Protein 9HCZ (pdb70)

Solvent-accessible surface area: 11461 Å² total; per-residue (Å²): 125,89,78,57,63,34,119,86,62,113,60,118,56,81,38,10,10,103,72,1,30,60,23,0,1,29,2,0,67,1,12,86,68,51,96,87,94,49,17,107,120,21,78,83,51,3,77,66,43,36,158,68,22,108,104,74,82,91,71,37,77,50,0,12,55,0,6,64,0,0,8,25,1,59,14,0,124,72,38,148,27,108,42,46,154,50,121,150,24,5,1,1,8,0,0,29,97,13,2,59,64,6,156,46,74,130,78,147,50,8,89,55,0,45,46,14,0,42,9,2,0,0,0,2,0,0,78,88,39,51,50,93,47,0,47,86,0,10,102,88,28,25,74,153,114,61,68,59,60,0,83,112,0,10,84,100,138,39,70,85,54,89,31,10,101,119,78,19,34,113,93,0,38,103,79,0,44,60,19,0,74,58,3,8,92,81,4,42,74,32,105,62,53,128,41,44,42,160,88,104,70,89,127,250

B-factor: mean 36.62, std 10.76, range [22.44, 75.57]

InterPro domains:
  IPR001005 SANT/Myb domain [PF00249] (380-427)
  IPR001005 SANT/Myb domain [PS50090] (375-428)
  IPR001005 SANT/Myb domain [SM00717] (379-430)
  IPR009057 Homedomain-like superfamily [SSF46689] (382-435)
  IPR013867 Telomere repeat-binding factor, dimerisation domain [PF08558] (77-269)
  IPR017357 Telomeric repeat-binding factor 1/2 [PIRSF038016] (1-439)
  IPR017930 Myb domain [PS51294] (375-432)
  IPR036507 Telomere repeat-binding factor, dimerisation domain superfamily [G3DSA:1.25.40.210] (58-268)
  IPR036507 Telomere repeat-binding factor, dimerisation domain superfamily [SSF63600] (63-265)
  IPR052450 Telomeric Repeat-Binding Domain-Containing Protein [PTHR46734] (14-439)

Structure (mmCIF, N/CA/C/O backbone):
data_9HCZ
#
_entry.id   9HCZ
#
_cell.length_a   51.876
_cell.length_b   51.876
_cell.length_c   147.220
_cell.angle_alpha   90.00
_cell.angle_beta   90.00
_cell.angle_gamma   90.00
#
_symmetry.space_group_name_H-M   'P 41 21 2'
#
loop_
_entity.id
_entity.type
_entity.pdbx_description
1 polymer 'Telomeric repeat-binding factor 1'
2 non-polymer 2-(3-fluorophenoxy)-N,N-dimethylacetamide
3 non-polymer 1,2-ETHANEDIOL
4 non-polymer 'DIMETHYL SULFOXIDE'
5 non-polymer 'CALCIUM ION'
6 water water
#
loop_
_atom_site.group_PDB
_atom_site.id
_atom_site.type_symbol
_atom_site.label_atom_id
_atom_site.label_alt_id
_atom_site.label_comp_id
_atom_site.label_asym_id
_atom_site.label_entity_id
_atom_site.label_seq_id
_atom_site.pdbx_PDB_ins_code
_atom_site.Cartn_x
_atom_site.Cartn_y
_atom_site.Cartn_z
_atom_site.occupancy
_atom_site.B_iso_or_equiv
_atom_site.auth_seq_id
_atom_site.auth_comp_id
_atom_site.auth_asym_id
_atom_site.auth_atom_id
_atom_site.pdbx_PDB_model_num
ATOM 1 N N . GLU A 1 16 ? 41.720 4.708 -2.302 1.00 66.17 60 GLU A N 1
ATOM 2 C CA . GLU A 1 16 ? 40.326 4.423 -2.618 1.00 66.51 60 GLU A CA 1
ATOM 3 C C . GLU A 1 16 ? 39.446 4.473 -1.369 1.00 66.44 60 GLU A C 1
ATOM 4 O O . GLU A 1 16 ? 38.395 5.117 -1.396 1.00 66.74 60 GLU A O 1
ATOM 6 N N . GLU A 1 17 ? 39.864 3.794 -0.280 1.00 65.75 61 GLU A N 1
ATOM 7 C CA . GLU A 1 17 ? 39.107 3.768 0.976 1.00 65.42 61 GLU A CA 1
ATOM 8 C C . GLU A 1 17 ? 39.126 5.136 1.675 1.00 64.74 61 GLU A C 1
ATOM 9 O O . GLU A 1 17 ? 38.145 5.513 2.325 1.00 64.80 61 GLU A O 1
ATOM 11 N N . GLU A 1 18 ? 40.244 5.874 1.537 1.00 63.56 62 GLU A N 1
ATOM 12 C CA . GLU A 1 18 ? 40.398 7.211 2.100 1.00 62.71 62 GLU A CA 1
ATOM 13 C C . GLU A 1 18 ? 39.432 8.166 1.391 1.00 61.21 62 GLU A C 1
ATOM 14 O O . GLU A 1 18 ? 38.784 8.980 2.049 1.00 61.48 62 GLU A O 1
ATOM 16 N N . ASP A 1 19 ? 39.318 8.038 0.052 1.00 59.21 63 ASP A N 1
ATOM 17 C CA . ASP A 1 19 ? 38.416 8.835 -0.759 1.00 57.66 63 ASP A CA 1
ATOM 18 C C . ASP A 1 19 ? 36.976 8.503 -0.372 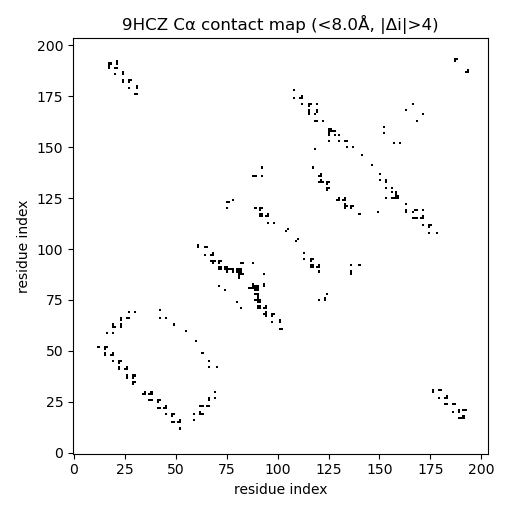1.00 55.69 63 ASP A C 1
ATOM 19 O O . ASP A 1 19 ? 36.220 9.417 -0.057 1.00 55.61 63 ASP A O 1
ATOM 21 N N . ALA A 1 20 ? 36.623 7.200 -0.300 1.00 53.44 64 ALA A N 1
ATOM 22 C CA . ALA A 1 20 ? 35.281 6.759 0.090 1.00 51.84 64 ALA A CA 1
ATOM 23 C C . ALA A 1 20 ? 34.826 7.336 1.432 1.00 49.41 64 ALA A C 1
ATOM 24 O O . ALA A 1 20 ? 33.664 7.720 1.577 1.00 48.39 64 ALA A O 1
ATOM 26 N N . GLY A 1 21 ? 35.746 7.381 2.399 1.00 47.67 65 GLY A N 1
ATOM 27 C CA . GLY A 1 21 ? 35.479 7.905 3.728 1.00 45.88 65 GLY A CA 1
ATOM 28 C C . GLY A 1 21 ? 35.209 9.392 3.712 1.00 43.66 65 GLY A C 1
ATOM 29 O O . GLY A 1 21 ? 34.269 9.857 4.358 1.00 43.36 65 GLY A O 1
ATOM 30 N N . LEU A 1 22 ? 36.021 10.140 2.966 1.00 42.43 66 LEU A N 1
ATOM 31 C CA . LEU A 1 22 ? 35.854 11.593 2.840 1.00 41.89 66 LEU A CA 1
ATOM 32 C C . LEU A 1 22 ? 34.538 11.908 2.128 1.00 39.46 66 LEU A C 1
ATOM 33 O O . LEU A 1 22 ? 33.825 12.830 2.525 1.00 38.15 66 LEU A O 1
ATOM 38 N N . VAL A 1 23 ? 34.192 11.122 1.101 1.00 38.59 67 VAL A N 1
ATOM 39 C CA . VAL A 1 23 ? 32.928 11.306 0.390 1.00 38.24 67 VAL A CA 1
ATOM 40 C C . VAL A 1 23 ? 31.747 11.074 1.330 1.00 36.03 67 VAL A C 1
ATOM 41 O O . VAL A 1 23 ? 30.836 11.896 1.364 1.00 34.45 67 VAL A O 1
ATOM 45 N N . ALA A 1 24 ? 31.788 10.003 2.147 1.00 34.57 68 ALA A N 1
ATOM 46 C CA . ALA A 1 24 ? 30.700 9.736 3.078 1.00 34.40 68 ALA A CA 1
ATOM 47 C C . ALA A 1 24 ? 30.543 10.852 4.121 1.00 34.00 68 ALA A C 1
ATOM 48 O O . ALA A 1 24 ? 29.418 11.248 4.447 1.00 33.87 68 ALA A O 1
ATOM 50 N N . GLU A 1 25 ? 31.681 11.426 4.591 1.00 33.07 69 GLU A N 1
ATOM 51 C CA . GLU A 1 25 ? 31.602 12.545 5.531 1.00 32.05 69 GLU A CA 1
ATOM 52 C C . GLU A 1 25 ? 30.988 13.771 4.845 1.00 29.37 69 GLU A C 1
ATOM 53 O O . GLU A 1 25 ? 30.184 14.462 5.457 1.00 28.54 69 GLU A O 1
ATOM 59 N N . ALA A 1 26 ? 31.347 14.031 3.576 1.00 29.21 70 ALA A N 1
ATOM 60 C CA . ALA A 1 26 ? 30.761 15.173 2.857 1.00 29.41 70 ALA A CA 1
ATOM 61 C C . ALA A 1 26 ? 29.249 14.959 2.667 1.00 28.33 70 ALA A C 1
ATOM 62 O O . ALA A 1 26 ? 28.466 15.884 2.863 1.00 26.99 70 ALA A O 1
ATOM 64 N N . GLU A 1 27 ? 28.830 13.703 2.348 1.00 28.59 71 GLU A N 1
ATOM 65 C CA . GLU A 1 27 ? 27.389 13.435 2.214 1.00 28.54 71 GLU A CA 1
ATOM 66 C C . GLU A 1 27 ? 26.645 13.711 3.528 1.00 28.82 71 GLU A C 1
ATOM 67 O O . GLU A 1 27 ? 25.531 14.230 3.496 1.00 29.59 71 GLU A O 1
ATOM 73 N N . ALA A 1 28 ? 27.278 13.419 4.692 1.00 27.15 72 ALA A N 1
ATOM 74 C CA . ALA A 1 28 ? 26.674 13.656 6.000 1.00 27.23 72 ALA A CA 1
ATOM 75 C C . ALA A 1 28 ? 26.539 15.163 6.266 1.00 26.76 72 ALA A C 1
ATOM 76 O O . ALA A 1 28 ? 25.510 15.620 6.767 1.00 27.30 72 ALA A O 1
ATOM 78 N N . VAL A 1 29 ? 27.554 15.947 5.866 1.00 25.60 73 VAL A N 1
ATOM 79 C CA . VAL A 1 29 ? 27.485 17.417 6.021 1.00 26.48 73 VAL A CA 1
ATOM 80 C C . VAL A 1 29 ? 26.325 17.961 5.184 1.00 26.50 73 VAL A C 1
ATOM 81 O O . VAL A 1 29 ? 25.496 18.715 5.682 1.00 27.05 73 VAL A O 1
ATOM 85 N N . ALA A 1 30 ? 26.253 17.527 3.928 1.00 26.26 74 ALA A N 1
ATOM 86 C CA . ALA A 1 30 ? 25.201 17.999 3.025 1.00 26.26 74 ALA A CA 1
ATOM 87 C C . ALA A 1 30 ? 23.819 17.576 3.532 1.00 26.18 74 ALA A C 1
ATOM 88 O O . ALA A 1 30 ? 22.879 18.377 3.472 1.00 26.74 74 ALA A O 1
ATOM 90 N N . ALA A 1 31 ? 23.695 16.357 4.085 1.00 26.57 75 ALA A N 1
ATOM 91 C CA . ALA A 1 31 ? 22.397 15.909 4.618 1.00 27.63 75 ALA A CA 1
ATOM 92 C C . ALA A 1 31 ? 21.950 16.803 5.772 1.00 27.72 75 ALA A C 1
ATOM 93 O O . ALA A 1 31 ? 20.772 17.160 5.882 1.00 28.58 75 ALA A O 1
ATOM 95 N N . GLY A 1 32 ? 22.901 17.196 6.627 1.00 25.69 76 GLY A N 1
ATOM 96 C CA . GLY A 1 32 ? 22.595 18.097 7.731 1.00 25.81 76 GLY A CA 1
ATOM 97 C C . GLY A 1 32 ? 22.079 19.445 7.214 1.00 25.83 76 GLY A C 1
ATOM 98 O O . GLY A 1 32 ? 21.111 19.997 7.749 1.00 26.81 76 GLY A O 1
ATOM 99 N N . TRP A 1 33 ? 22.719 19.983 6.148 1.00 24.98 77 TRP A N 1
ATOM 100 C CA . TRP A 1 33 ? 22.261 21.264 5.589 1.00 25.09 77 TRP A CA 1
ATOM 101 C C . TRP A 1 33 ? 20.858 21.104 4.985 1.00 24.66 77 TRP A C 1
ATOM 102 O O . TRP A 1 33 ? 20.014 22.004 5.114 1.00 25.02 77 TRP A O 1
ATOM 113 N N . MET A 1 34 ? 20.606 19.965 4.306 1.00 24.71 78 MET A N 1
ATOM 114 C CA . MET A 1 34 ? 19.279 19.736 3.700 1.00 24.81 78 MET A CA 1
ATOM 115 C C . MET A 1 34 ? 18.211 19.619 4.801 1.00 25.25 78 MET A C 1
ATOM 116 O O . MET A 1 34 ? 17.101 20.118 4.628 1.00 24.55 78 MET A O 1
ATOM 121 N N . LEU A 1 35 ? 18.536 18.959 5.929 1.00 25.24 79 LEU A N 1
ATOM 122 C CA . LEU A 1 35 ? 17.556 18.796 7.025 1.00 25.02 79 LEU A CA 1
ATOM 123 C C . LEU A 1 35 ? 17.121 20.199 7.552 1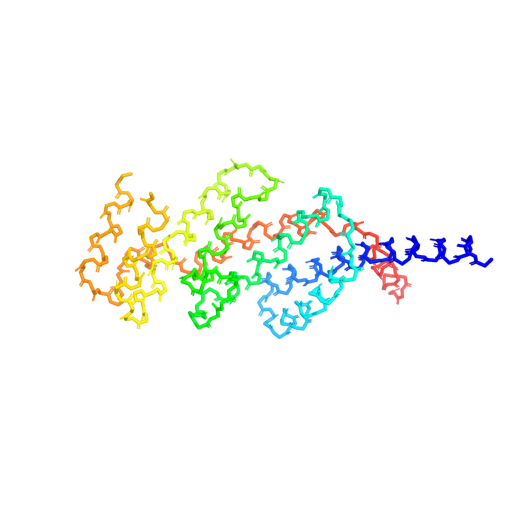.00 24.47 79 LEU A C 1
ATOM 124 O O . LEU A 1 35 ? 15.924 20.457 7.704 1.00 24.85 79 LEU A O 1
ATOM 129 N N . ASP A 1 36 ? 18.089 21.097 7.814 1.00 23.78 80 ASP A N 1
ATOM 130 C CA . ASP A 1 36 ? 17.738 22.442 8.325 1.00 24.04 80 ASP A CA 1
ATOM 131 C C . ASP A 1 36 ? 16.897 23.207 7.302 1.00 24.60 80 ASP A C 1
ATOM 132 O O . ASP A 1 36 ? 15.890 23.847 7.660 1.00 24.92 80 ASP A O 1
ATOM 137 N N . PHE A 1 37 ? 17.287 23.127 5.997 1.00 23.65 81 PHE A N 1
ATOM 138 C CA . PHE A 1 37 ? 16.530 23.830 4.968 1.00 24.67 81 PHE A CA 1
ATOM 1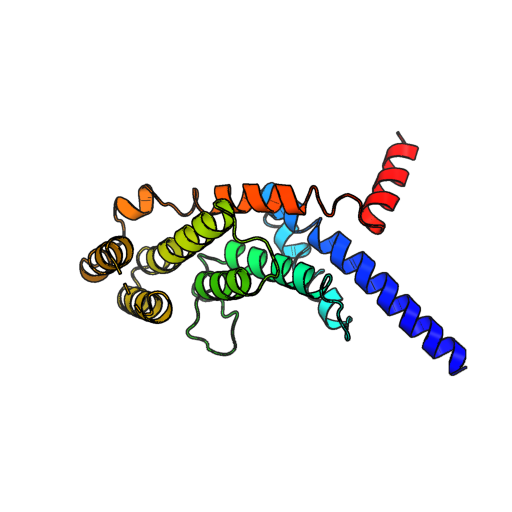39 C C . PHE A 1 37 ? 15.064 23.291 4.901 1.00 24.76 81 PHE A C 1
ATOM 140 O O . PHE A 1 37 ? 14.093 24.075 4.819 1.00 25.26 81 PHE A O 1
ATOM 148 N N . LEU A 1 38 ? 14.932 21.967 4.923 1.00 23.99 82 LEU A N 1
ATOM 149 C CA . LEU A 1 38 ? 13.592 21.358 4.842 1.00 24.38 82 LEU A CA 1
ATOM 150 C C . LEU A 1 38 ? 12.758 21.666 6.099 1.00 23.91 82 LEU A C 1
ATOM 151 O O . LEU A 1 38 ? 11.562 21.895 5.971 1.00 25.05 82 LEU A O 1
ATOM 156 N N . CYS A 1 39 ? 13.382 21.744 7.274 1.00 24.10 83 CYS A N 1
ATOM 157 C CA . CYS A 1 39 ? 12.660 22.154 8.494 1.00 24.54 83 CYS A CA 1
ATOM 158 C C . CYS A 1 39 ? 12.143 23.590 8.322 1.00 24.60 83 CYS A C 1
ATOM 159 O O . CYS A 1 39 ? 10.973 23.856 8.549 1.00 25.38 83 CYS A O 1
ATOM 162 N N . LEU A 1 40 ? 13.001 24.520 7.843 1.00 24.27 84 LEU A N 1
ATOM 163 C CA . LEU A 1 40 ? 12.571 25.892 7.597 1.00 25.59 84 LEU A CA 1
ATOM 164 C C . LEU A 1 40 ? 11.377 25.942 6.620 1.00 25.57 84 LEU A C 1
ATOM 165 O O . LEU A 1 40 ? 10.400 26.650 6.847 1.00 26.18 84 LEU A O 1
ATOM 170 N N . SER A 1 41 ? 11.463 25.167 5.533 1.00 24.17 85 SER A N 1
ATOM 171 C CA A SER A 1 41 ? 10.398 25.158 4.537 0.52 24.70 85 SER A CA 1
ATOM 172 C CA B SER A 1 41 ? 10.424 25.139 4.528 0.48 24.68 85 SER A CA 1
ATOM 173 C C . SER A 1 41 ? 9.113 24.583 5.087 1.00 24.79 85 SER A C 1
ATOM 174 O O . SER A 1 41 ? 8.035 25.099 4.745 1.00 25.74 85 SER A O 1
ATOM 179 N N . LEU A 1 42 ? 9.224 23.536 5.925 1.00 24.22 86 LEU A N 1
ATOM 180 C CA . LEU A 1 42 ? 8.056 22.870 6.540 1.00 24.71 86 LEU A CA 1
ATOM 181 C C . LEU A 1 42 ? 7.382 23.876 7.522 1.00 25.76 86 LEU A C 1
ATOM 182 O O . LEU A 1 42 ? 6.163 24.037 7.513 1.00 25.26 86 LEU A O 1
ATOM 187 N N . CYS A 1 43 ? 8.199 24.589 8.332 1.00 25.94 87 CYS A N 1
ATOM 188 C CA . CYS A 1 43 ? 7.708 25.606 9.260 1.00 26.15 87 CYS A CA 1
ATOM 189 C C . CYS A 1 43 ? 6.940 26.701 8.490 1.00 26.59 87 CYS A C 1
ATOM 190 O O . CYS A 1 43 ? 5.848 27.120 8.908 1.00 26.61 87 CYS A O 1
ATOM 193 N N . ARG A 1 44 ? 7.519 27.189 7.379 1.00 26.31 88 ARG A N 1
ATOM 194 C CA . ARG A 1 44 ? 6.878 28.260 6.611 1.00 27.10 88 ARG A CA 1
ATOM 195 C C . ARG A 1 44 ? 5.561 27.783 6.023 1.00 26.56 88 ARG A C 1
ATOM 196 O O . ARG A 1 44 ? 4.571 28.526 6.051 1.00 27.85 88 ARG A O 1
ATOM 204 N N . ALA A 1 45 ? 5.529 26.547 5.468 1.00 25.64 89 ALA A N 1
ATOM 205 C CA . ALA A 1 45 ? 4.288 26.032 4.873 1.00 26.02 89 ALA A CA 1
ATOM 206 C C . ALA A 1 45 ? 3.221 25.889 5.983 1.00 26.37 89 ALA A C 1
ATOM 207 O O . ALA A 1 45 ? 2.067 26.215 5.760 1.00 27.14 89 ALA A O 1
ATOM 209 N N . PHE A 1 46 ? 3.630 25.458 7.185 1.00 26.07 90 PHE A N 1
ATOM 210 C CA . PHE A 1 46 ? 2.677 25.318 8.300 1.00 25.52 90 PHE A CA 1
ATOM 211 C C . PHE A 1 46 ? 2.117 26.685 8.691 1.00 25.75 90 PHE A C 1
ATOM 212 O O . PHE A 1 46 ? 0.895 26.836 8.843 1.00 26.81 90 PHE A O 1
ATOM 220 N N . ARG A 1 47 ? 3.009 27.676 8.847 1.00 25.91 91 ARG A N 1
ATOM 221 C CA . ARG A 1 47 ? 2.632 29.045 9.232 1.00 28.07 91 ARG A CA 1
ATOM 222 C C . ARG A 1 47 ? 1.660 29.635 8.211 1.00 28.98 91 ARG A C 1
ATOM 223 O O . ARG A 1 47 ? 0.626 30.233 8.576 1.00 30.31 91 ARG A O 1
ATOM 231 N N . ASP A 1 48 ? 1.975 29.430 6.929 1.00 28.35 92 ASP A N 1
ATOM 232 C CA . ASP A 1 48 ? 1.183 29.981 5.818 1.00 30.00 92 ASP A CA 1
ATOM 233 C C . ASP A 1 48 ? -0.102 29.227 5.495 1.00 31.22 92 ASP A C 1
ATOM 234 O O . ASP A 1 48 ? -0.917 29.749 4.712 1.00 33.85 92 ASP A O 1
ATOM 239 N N . GLY A 1 49 ? -0.256 28.025 6.028 1.00 30.08 93 GLY A N 1
ATOM 240 C CA . GLY A 1 49 ? -1.408 27.179 5.739 1.00 30.52 93 GLY A CA 1
ATOM 241 C C . GLY A 1 49 ? -1.342 26.595 4.330 1.00 30.84 93 GLY A C 1
ATOM 242 O O . GLY A 1 49 ? -2.384 26.341 3.710 1.00 33.27 93 GLY A O 1
ATOM 243 N N . ARG A 1 50 ? -0.117 26.411 3.794 1.00 28.94 94 ARG A N 1
ATOM 244 C CA . ARG A 1 50 ? 0.078 25.841 2.428 1.00 27.44 94 ARG A CA 1
ATOM 245 C C . ARG A 1 50 ? 0.133 24.339 2.589 1.00 27.94 94 ARG A C 1
ATOM 246 O O . ARG A 1 50 ? 1.207 23.740 2.741 1.00 27.11 94 ARG A O 1
ATOM 254 N N . SER A 1 51 ? -1.074 23.723 2.622 1.00 28.58 95 SER A N 1
ATOM 255 C CA A SER A 1 51 ? -1.248 22.298 2.893 0.50 29.44 95 SER A CA 1
ATOM 256 C CA B SER A 1 51 ? -1.259 22.298 2.885 0.50 29.58 95 SER A CA 1
ATOM 257 C C . SER A 1 51 ? -0.488 21.360 1.960 1.00 28.82 95 SER A C 1
ATOM 258 O O . SER A 1 51 ? 0.134 20.395 2.439 1.00 28.35 95 SER A O 1
ATOM 263 N N . GLU A 1 52 ? -0.552 21.614 0.651 1.00 28.77 96 GLU A N 1
ATOM 264 C CA . GLU A 1 52 ? 0.119 20.733 -0.307 1.00 28.32 96 GLU A CA 1
ATOM 265 C C . GLU A 1 52 ? 1.629 20.892 -0.261 1.00 26.63 96 GLU A C 1
ATOM 266 O O . GLU A 1 52 ? 2.344 19.886 -0.300 1.00 26.55 96 GLU A O 1
ATOM 272 N N . ASP A 1 53 ? 2.108 22.128 -0.097 1.00 25.96 97 ASP A N 1
ATOM 273 C CA . ASP A 1 53 ? 3.557 22.339 0.079 1.00 25.11 97 ASP A CA 1
ATOM 274 C C . ASP A 1 53 ? 4.035 21.644 1.351 1.00 25.38 97 ASP A C 1
ATOM 275 O O . ASP A 1 53 ? 5.086 21.009 1.361 1.00 25.84 97 ASP A O 1
ATOM 280 N N . PHE A 1 54 ? 3.215 21.689 2.427 1.00 24.66 98 PHE A N 1
ATOM 281 C CA . PHE A 1 54 ? 3.576 21.015 3.673 1.00 24.68 98 PHE A CA 1
ATOM 282 C C . PHE A 1 54 ? 3.706 19.497 3.441 1.00 24.21 98 PHE A C 1
ATOM 283 O O . PHE A 1 54 ? 4.702 18.876 3.841 1.00 25.60 98 PHE A O 1
ATOM 291 N N . ARG A 1 55 ? 2.726 18.905 2.727 1.00 24.31 99 ARG A N 1
ATOM 292 C CA . ARG A 1 55 ? 2.764 17.481 2.433 1.00 25.11 99 ARG A CA 1
ATOM 293 C C . ARG A 1 55 ? 4.030 17.107 1.655 1.00 26.14 99 ARG A C 1
ATOM 294 O O . ARG A 1 55 ? 4.725 16.167 2.048 1.00 26.69 99 ARG A O 1
ATOM 302 N N . ARG A 1 56 ? 4.312 17.839 0.565 1.00 25.82 100 ARG A N 1
ATOM 303 C CA . ARG A 1 56 ? 5.483 17.513 -0.260 1.00 25.41 100 ARG A CA 1
ATOM 304 C C . ARG A 1 56 ? 6.792 17.733 0.515 1.00 25.06 100 ARG A C 1
ATOM 305 O O . ARG A 1 56 ? 7.704 16.897 0.446 1.00 25.31 100 ARG A O 1
ATOM 313 N N . THR A 1 57 ? 6.880 18.811 1.306 1.00 24.30 101 THR A N 1
ATOM 314 C CA . THR A 1 57 ? 8.109 19.083 2.087 1.00 23.76 101 THR A CA 1
ATOM 315 C C . THR A 1 57 ? 8.312 18.017 3.173 1.00 24.77 101 THR A C 1
ATOM 316 O O . THR A 1 57 ? 9.431 17.583 3.413 1.00 24.48 101 THR A O 1
ATOM 320 N N . ARG A 1 58 ? 7.207 17.565 3.801 1.00 24.34 102 ARG A N 1
ATOM 321 C CA A ARG A 1 58 ? 7.263 16.495 4.806 0.42 24.91 102 ARG A CA 1
ATOM 322 C CA B ARG A 1 58 ? 7.295 16.515 4.806 0.58 25.07 102 ARG A CA 1
ATOM 323 C C . ARG A 1 58 ? 7.848 15.222 4.183 1.00 25.11 102 ARG A C 1
ATOM 324 O O . ARG A 1 58 ? 8.697 14.557 4.803 1.00 25.41 102 ARG A O 1
ATOM 339 N N . ASN A 1 59 ? 7.420 14.881 2.956 1.00 24.71 103 ASN A N 1
ATOM 340 C CA . ASN A 1 59 ? 7.910 13.671 2.264 1.00 25.24 103 ASN A CA 1
ATOM 341 C C . ASN A 1 59 ? 9.431 13.771 2.070 1.00 25.47 103 ASN A C 1
ATOM 342 O O . ASN A 1 59 ? 10.172 12.805 2.337 1.00 25.68 103 ASN A O 1
ATOM 347 N N . SER A 1 60 ? 9.896 14.966 1.645 1.00 24.68 104 SER A N 1
ATOM 348 C CA . SER A 1 60 ? 11.332 15.179 1.444 1.00 24.51 104 SER A CA 1
ATOM 349 C C . SER A 1 60 ? 12.116 15.125 2.749 1.00 24.87 104 SER A C 1
ATOM 350 O O . SER A 1 60 ? 13.161 14.468 2.795 1.00 24.50 104 SER A O 1
ATOM 353 N N . ALA A 1 61 ? 11.573 15.734 3.821 1.00 23.39 105 ALA A N 1
ATOM 354 C CA . ALA A 1 61 ? 12.233 15.706 5.126 1.00 24.00 105 ALA A CA 1
ATOM 355 C C . ALA A 1 61 ? 12.363 14.260 5.625 1.00 24.80 105 ALA A C 1
ATOM 356 O O . ALA A 1 61 ? 13.452 13.851 6.060 1.00 25.19 105 ALA A O 1
ATOM 358 N N . GLU A 1 62 ? 11.281 13.459 5.520 1.00 24.68 106 GLU A N 1
ATOM 359 C CA A GLU A 1 62 ? 11.332 12.074 5.971 0.42 26.30 106 GLU A CA 1
ATOM 360 C CA B GLU A 1 62 ? 11.340 12.080 5.992 0.58 26.64 106 GLU A CA 1
ATOM 361 C C . GLU A 1 62 ? 12.427 11.289 5.252 1.00 26.57 106 GLU A C 1
ATOM 362 O O . GLU A 1 62 ? 13.218 10.578 5.884 1.00 26.99 106 GLU A O 1
ATOM 373 N N . ALA A 1 63 ? 12.496 11.448 3.924 1.00 25.10 107 ALA A N 1
ATOM 374 C CA . ALA A 1 63 ? 13.500 10.716 3.158 1.00 25.28 107 ALA A CA 1
ATOM 375 C C . ALA A 1 63 ? 14.922 11.142 3.543 1.00 24.84 107 ALA A C 1
ATOM 376 O O . ALA A 1 63 ? 15.780 10.292 3.704 1.00 25.78 107 ALA A O 1
ATOM 378 N N . ILE A 1 64 ? 15.175 12.431 3.658 1.00 24.73 108 ILE A N 1
ATOM 379 C CA . ILE A 1 64 ? 16.517 12.922 4.016 1.00 25.91 108 ILE A CA 1
ATOM 380 C C . ILE A 1 64 ? 16.920 12.410 5.414 1.00 26.06 108 ILE A C 1
ATOM 381 O O . ILE A 1 64 ? 18.044 11.962 5.585 1.00 26.25 108 ILE A O 1
ATOM 386 N N . ILE A 1 65 ? 15.957 12.348 6.353 1.00 25.62 109 ILE A N 1
ATOM 387 C CA . ILE A 1 65 ? 16.245 11.859 7.707 1.00 26.08 109 ILE A CA 1
ATOM 388 C C . ILE A 1 65 ? 16.705 10.404 7.711 1.00 28.32 109 ILE A C 1
ATOM 389 O O . ILE A 1 65 ? 17.630 10.065 8.466 1.00 29.00 109 ILE A O 1
ATOM 394 N N . HIS A 1 66 ? 16.121 9.554 6.839 1.00 27.89 110 HIS A N 1
ATOM 395 C CA . HIS A 1 66 ? 16.522 8.130 6.778 1.00 29.69 110 HIS A CA 1
ATOM 396 C C . HIS A 1 66 ? 17.947 7.918 6.249 1.00 30.56 110 HIS A C 1
ATOM 397 O O . HIS A 1 66 ? 18.516 6.842 6.428 1.00 31.27 110 HIS A O 1
ATOM 404 N N . GLY A 1 67 ? 18.521 8.937 5.608 1.00 30.86 111 GLY A N 1
ATOM 405 C CA . GLY A 1 67 ? 19.899 8.873 5.125 1.00 33.25 111 GLY A CA 1
ATOM 406 C C . GLY A 1 67 ? 20.912 9.467 6.098 1.00 35.71 111 GLY A C 1
ATOM 407 O O . GLY A 1 67 ? 22.115 9.469 5.817 1.00 37.27 111 GLY A O 1
ATOM 408 N N . LEU A 1 68 ? 20.450 9.927 7.281 1.00 35.39 112 LEU A N 1
ATOM 409 C CA . LEU A 1 68 ? 21.312 10.493 8.329 1.00 37.13 112 LEU A CA 1
ATOM 410 C C . LEU A 1 68 ? 21.447 9.409 9.366 1.00 39.44 112 LEU A C 1
ATOM 411 O O . LEU A 1 68 ? 20.414 8.898 9.792 1.00 40.52 112 LEU A O 1
ATOM 416 N N . SER A 1 69 ? 22.666 9.121 9.845 1.00 40.06 113 SER A N 1
ATOM 417 C CA . SER A 1 69 ? 22.778 8.115 10.911 1.00 42.40 113 SER A CA 1
ATOM 418 C C . SER A 1 69 ? 22.970 8.795 12.279 1.00 44.85 113 SER A C 1
ATOM 419 O O . SER A 1 69 ? 21.970 9.025 12.976 1.00 46.35 113 SER A O 1
ATOM 422 N N . SER A 1 70 ? 24.211 9.190 12.622 1.00 44.49 114 SER A N 1
ATOM 423 C CA . SER A 1 70 ? 24.518 9.866 13.873 1.00 44.75 114 SER A CA 1
ATOM 424 C C . SER A 1 70 ? 23.973 11.281 13.850 1.00 43.22 114 SER A C 1
ATOM 425 O O . SER A 1 70 ? 24.029 11.971 12.822 1.00 45.56 114 SER A O 1
ATOM 428 N N . LEU A 1 71 ? 23.352 11.679 14.951 1.00 40.18 115 LEU A N 1
ATOM 429 C CA . LEU A 1 71 ? 22.730 13.000 15.023 1.00 38.17 115 LEU A CA 1
ATOM 430 C C . LEU A 1 71 ? 23.294 13.791 16.166 1.00 36.99 115 LEU A C 1
ATOM 431 O O . LEU A 1 71 ? 23.501 13.235 17.254 1.00 37.85 115 LEU A O 1
ATOM 436 N N . THR A 1 72 ? 23.529 15.084 15.947 1.00 35.50 116 THR A N 1
ATOM 437 C CA . THR A 1 72 ? 23.901 15.972 17.046 1.00 35.36 116 THR A CA 1
ATOM 438 C C . THR A 1 72 ? 22.605 16.296 17.844 1.00 34.25 116 THR A C 1
ATOM 439 O O . THR A 1 72 ? 21.486 16.067 17.352 1.00 33.36 116 THR A O 1
ATOM 443 N N . ALA A 1 73 ? 22.738 16.897 19.050 1.00 34.48 117 ALA A N 1
ATOM 444 C CA . ALA A 1 73 ? 21.561 17.335 19.828 1.00 34.13 117 ALA A CA 1
ATOM 445 C C . ALA A 1 73 ? 20.729 18.337 18.998 1.00 33.02 117 ALA A C 1
ATOM 446 O O . ALA A 1 73 ? 19.499 18.272 19.005 1.00 31.98 117 ALA A O 1
ATOM 448 N N . CYS A 1 74 ? 21.404 19.239 18.257 1.00 32.69 118 CYS A N 1
ATOM 449 C CA A CYS A 1 74 ? 20.704 20.208 17.420 0.36 32.89 118 CYS A CA 1
ATOM 450 C CA B CYS A 1 74 ? 20.693 20.227 17.428 0.64 33.18 118 CYS A CA 1
ATOM 451 C C . CYS A 1 74 ? 19.881 19.511 16.333 1.00 31.57 118 CYS A C 1
ATOM 452 O O . CYS A 1 74 ? 18.756 19.909 16.055 1.00 30.80 118 CYS A O 1
ATOM 457 N N . GLN A 1 75 ? 20.456 18.482 15.694 1.00 30.06 119 GLN A N 1
ATOM 458 C CA . GLN A 1 75 ? 19.736 17.752 14.634 1.00 28.34 119 GLN A CA 1
ATOM 459 C C . GLN A 1 75 ? 18.534 16.983 15.189 1.00 27.58 119 GLN A C 1
ATOM 460 O O . GLN A 1 75 ? 17.455 16.988 14.571 1.00 27.04 119 GLN A O 1
ATOM 466 N N . LEU A 1 76 ? 18.677 16.397 16.390 1.00 27.28 120 LEU A N 1
ATOM 467 C CA . LEU A 1 76 ? 17.548 15.686 17.012 1.00 27.11 120 LEU A CA 1
ATOM 468 C C . LEU A 1 76 ? 16.400 16.678 17.282 1.00 25.75 120 LEU A C 1
ATOM 469 O O . LEU A 1 76 ? 15.236 16.377 16.985 1.00 25.87 120 LEU A O 1
ATOM 474 N N . ARG A 1 77 ? 16.738 17.875 17.797 1.00 25.13 121 ARG A N 1
ATOM 475 C CA . ARG A 1 77 ? 15.721 18.916 18.045 1.00 25.51 121 ARG A CA 1
ATOM 476 C C . ARG A 1 77 ? 15.016 19.294 16.723 1.00 25.17 121 ARG A C 1
ATOM 477 O O . ARG A 1 77 ? 13.781 19.344 16.679 1.00 24.73 121 ARG A O 1
ATOM 485 N N . THR A 1 78 ? 15.786 19.460 15.629 1.00 24.59 122 THR A N 1
ATOM 486 C CA . THR A 1 78 ? 15.180 19.799 14.338 1.00 24.12 122 THR A CA 1
ATOM 487 C C . THR A 1 78 ? 14.217 18.703 13.847 1.00 23.81 122 THR A C 1
ATOM 488 O O . THR A 1 78 ? 13.127 18.996 13.353 1.00 24.30 122 THR A O 1
ATOM 492 N N . ILE A 1 79 ? 14.615 17.424 14.004 1.00 23.54 123 ILE A N 1
ATOM 493 C CA . ILE A 1 79 ? 13.760 16.316 13.599 1.00 24.29 123 ILE A CA 1
ATOM 494 C C . ILE A 1 79 ? 12.496 16.304 14.453 1.00 24.38 123 ILE A C 1
ATOM 495 O O . ILE A 1 79 ? 11.401 16.143 13.910 1.00 24.15 123 ILE A O 1
ATOM 500 N N . TYR A 1 80 ? 12.644 16.545 15.772 1.00 23.41 124 TYR A N 1
ATOM 501 C CA . TYR A 1 80 ? 11.444 16.593 16.634 1.00 24.26 124 TYR A CA 1
ATOM 502 C C . TYR A 1 80 ? 10.484 17.730 16.213 1.00 24.05 124 TYR A C 1
ATOM 503 O O . TYR A 1 80 ? 9.277 17.519 16.225 1.00 24.09 124 TYR A O 1
ATOM 512 N N . ILE A 1 81 ? 10.999 18.912 15.831 1.00 23.52 125 ILE A N 1
ATOM 513 C CA . ILE A 1 81 ? 10.112 20.001 15.375 1.00 24.07 125 ILE A CA 1
ATOM 514 C C . ILE A 1 81 ? 9.330 19.548 14.126 1.00 23.72 125 ILE A C 1
ATOM 515 O O . ILE A 1 81 ? 8.100 19.705 14.058 1.00 24.34 125 ILE A O 1
ATOM 520 N N . CYS A 1 82 ? 10.018 18.885 13.174 1.00 23.30 126 CYS A N 1
ATOM 521 C CA . CYS A 1 82 ? 9.345 18.388 11.948 1.00 24.20 126 CYS A CA 1
ATOM 522 C C . CYS A 1 82 ? 8.259 17.365 12.322 1.00 24.35 126 CYS A C 1
ATOM 523 O O . CYS A 1 82 ? 7.142 17.416 11.799 1.00 24.45 126 CYS A O 1
ATOM 526 N N . GLN A 1 83 ? 8.603 16.421 13.219 1.00 24.12 127 GLN A N 1
ATOM 527 C CA . GLN A 1 83 ? 7.660 15.376 13.613 1.00 24.09 127 GLN A CA 1
ATOM 528 C C . GLN A 1 83 ? 6.464 15.992 14.370 1.00 24.14 127 GLN A C 1
ATOM 529 O O . GLN A 1 83 ? 5.326 15.594 14.148 1.00 25.13 127 GLN A O 1
ATOM 535 N N . PHE A 1 84 ? 6.730 16.972 15.227 1.00 22.74 128 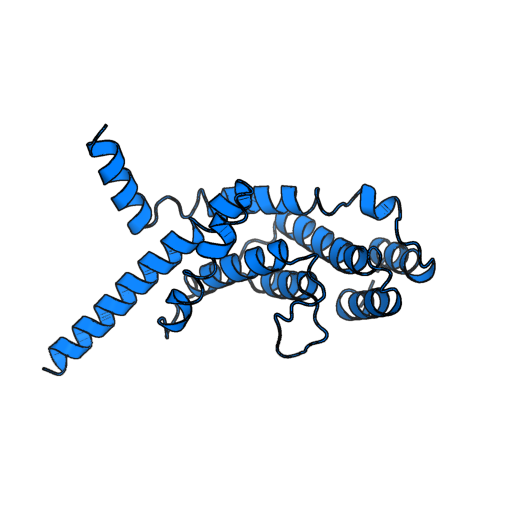PHE A N 1
ATOM 536 C CA . PHE A 1 84 ? 5.664 17.631 16.012 1.00 23.01 128 PHE A CA 1
ATOM 537 C C . PHE A 1 84 ? 4.667 18.323 15.062 1.00 22.77 128 PHE A C 1
ATOM 538 O O . PHE A 1 84 ? 3.446 18.086 15.151 1.00 23.02 128 PHE A O 1
ATOM 546 N N . LEU A 1 85 ? 5.189 19.092 14.084 1.00 22.44 129 LEU A N 1
ATOM 547 C CA . LEU A 1 85 ? 4.246 19.798 13.187 1.00 22.63 129 LEU A CA 1
ATOM 548 C C . LEU A 1 85 ? 3.460 18.796 12.325 1.00 23.53 129 LEU A C 1
ATOM 549 O O . LEU A 1 85 ? 2.305 19.034 12.023 1.00 24.65 129 LEU A O 1
ATOM 554 N N . THR A 1 86 ? 4.094 17.680 11.929 1.00 23.61 130 THR A N 1
ATOM 555 C CA . THR A 1 86 ? 3.394 16.657 11.134 1.00 24.77 130 THR A CA 1
ATOM 556 C C . THR A 1 86 ? 2.207 16.076 11.920 1.00 24.90 130 THR A C 1
ATOM 557 O O . THR A 1 86 ? 1.118 15.902 11.356 1.00 26.10 130 THR A O 1
ATOM 561 N N . ARG A 1 87 ? 2.416 15.808 13.230 1.00 24.37 131 ARG A N 1
ATOM 562 C CA . ARG A 1 87 ? 1.337 15.281 14.078 1.00 24.06 131 ARG A CA 1
ATOM 563 C C . ARG A 1 87 ? 0.235 16.304 14.297 1.00 24.69 131 ARG A C 1
ATOM 564 O O . ARG A 1 87 ? -0.940 15.963 14.278 1.00 26.61 131 ARG A O 1
ATOM 572 N N . ILE A 1 88 ? 0.615 17.573 14.501 1.00 24.38 132 ILE A N 1
ATOM 573 C CA . ILE A 1 88 ? -0.365 18.641 14.684 1.00 25.06 132 ILE A CA 1
ATOM 574 C C . ILE A 1 88 ? -1.183 18.797 13.397 1.00 25.48 132 ILE A C 1
ATOM 575 O O . ILE A 1 88 ? -2.411 18.904 13.454 1.00 26.74 132 ILE A O 1
ATOM 580 N N . ALA A 1 89 ? -0.517 18.740 12.230 1.00 24.36 133 ALA A N 1
ATOM 581 C CA . ALA A 1 89 ? -1.233 18.839 10.942 1.00 25.82 133 ALA A CA 1
ATOM 582 C C . ALA A 1 89 ? -2.236 17.678 10.779 1.00 26.57 133 ALA A C 1
ATOM 583 O O . ALA A 1 89 ? -3.306 17.844 10.166 1.00 28.89 133 ALA A O 1
ATOM 585 N N . ALA A 1 90 ? -1.906 16.509 11.328 1.00 25.99 134 ALA A N 1
ATOM 586 C CA . ALA A 1 90 ? -2.758 15.320 11.309 1.00 27.27 134 ALA A CA 1
ATOM 587 C C . ALA A 1 90 ? -3.639 15.178 12.563 1.00 27.90 134 ALA A C 1
ATOM 588 O O . ALA A 1 90 ? -4.169 14.093 12.811 1.00 28.67 134 ALA A O 1
ATOM 590 N N . GLY A 1 91 ? -3.797 16.244 13.350 1.00 27.91 135 GLY A N 1
ATOM 591 C CA . GLY A 1 91 ? -4.496 16.140 14.638 1.00 28.85 135 GLY A CA 1
ATOM 592 C C . GLY A 1 91 ? -5.922 15.622 14.582 1.00 30.54 135 GLY A C 1
ATOM 593 O O . GLY A 1 91 ? -6.402 15.000 15.532 1.00 30.98 135 GLY A O 1
ATOM 594 N N . LYS A 1 92 ? -6.636 15.928 13.485 1.00 31.47 136 LYS A N 1
ATOM 595 C CA . LYS A 1 92 ? -8.012 15.444 13.332 1.00 33.24 136 LYS A CA 1
ATOM 596 C C . LYS A 1 92 ? -8.082 14.109 12.555 1.00 35.01 136 LYS A C 1
ATOM 597 O O . LYS A 1 92 ? -9.176 13.568 12.388 1.00 37.03 136 LYS A O 1
ATOM 603 N N . THR A 1 93 ? -6.946 13.557 12.121 1.00 34.70 137 THR A N 1
ATOM 604 C CA . THR A 1 93 ? -6.906 12.308 11.350 1.00 35.63 137 THR A CA 1
ATOM 605 C C . THR A 1 93 ? -6.792 11.127 12.340 1.00 37.18 137 THR A C 1
ATOM 606 O O . THR A 1 93 ? -5.712 10.577 12.476 1.00 36.60 137 THR A O 1
ATOM 610 N N . LEU A 1 94 ? -7.902 10.742 13.021 1.00 38.40 138 LEU A N 1
ATOM 611 C CA . LEU A 1 94 ? -7.883 9.670 14.029 1.00 39.51 138 LEU A CA 1
ATOM 612 C C . LEU A 1 94 ? -7.528 8.280 13.483 1.00 40.27 138 LEU A C 1
ATOM 613 O O . LEU A 1 94 ? -7.254 7.373 14.280 1.00 40.67 138 LEU A O 1
ATOM 618 N N . ASP A 1 95 ? -7.515 8.106 12.159 1.00 40.62 139 ASP A N 1
ATOM 619 C CA . ASP A 1 95 ? -7.081 6.848 11.550 1.00 41.48 139 ASP A CA 1
ATOM 620 C C . ASP A 1 95 ? -5.535 6.804 11.361 1.00 41.56 139 ASP A C 1
ATOM 621 O O . ASP A 1 95 ? -5.011 5.759 10.976 1.00 43.49 139 ASP A O 1
ATOM 626 N N . ALA A 1 96 ? -4.803 7.924 11.599 1.00 39.13 140 ALA A N 1
ATOM 627 C CA . ALA A 1 96 ? -3.349 7.951 11.414 1.00 38.42 140 ALA A CA 1
ATOM 628 C C . ALA A 1 96 ? -2.655 7.384 12.638 1.00 37.45 140 ALA A C 1
ATOM 629 O O . ALA A 1 96 ? -2.938 7.821 13.757 1.00 37.61 140 ALA A O 1
ATOM 631 N N . GLN A 1 97 ? -1.708 6.467 12.423 1.00 36.30 141 GLN A N 1
ATOM 632 C CA . GLN A 1 97 ? -0.974 5.813 13.513 1.00 35.71 141 GLN A CA 1
ATOM 633 C C . GLN A 1 97 ? 0.493 6.265 13.495 1.00 34.78 141 GLN A C 1
ATOM 634 O O . GLN A 1 97 ? 1.275 5.825 12.637 1.00 35.76 141 GLN A O 1
ATOM 640 N N . PHE A 1 98 ? 0.877 7.137 14.445 1.00 32.32 142 PHE A N 1
ATOM 641 C CA . PHE A 1 98 ? 2.246 7.633 14.510 1.00 32.21 142 PHE A CA 1
ATOM 642 C C . PHE A 1 98 ? 3.160 6.826 15.428 1.00 34.27 142 PHE A C 1
ATOM 643 O O . PHE A 1 98 ? 4.369 7.024 15.373 1.00 36.79 142 PHE A O 1
ATOM 651 N N . GLU A 1 99 ? 2.608 5.999 16.319 1.00 34.15 143 GLU A N 1
ATOM 652 C CA . GLU A 1 99 ? 3.441 5.241 17.260 1.00 34.78 143 GLU A CA 1
ATOM 653 C C . GLU A 1 99 ? 3.289 3.741 17.038 1.00 36.28 143 GLU A C 1
ATOM 654 O O . GLU A 1 99 ? 2.281 3.293 16.464 1.00 36.10 143 GLU A O 1
ATOM 660 N N . ASN A 1 100 ? 4.256 2.933 17.547 1.00 37.71 144 ASN A N 1
ATOM 661 C CA . ASN A 1 100 ? 4.109 1.471 17.473 1.00 39.88 144 ASN A CA 1
ATOM 662 C C . ASN A 1 100 ? 2.855 1.025 18.228 1.00 40.13 144 ASN A C 1
ATOM 663 O O . ASN A 1 100 ? 2.168 0.105 17.778 1.00 41.76 144 ASN A O 1
ATOM 668 N N . ASP A 1 101 ? 2.523 1.710 19.346 1.00 39.03 145 ASP A N 1
ATOM 669 C CA . ASP A 1 101 ? 1.284 1.450 20.082 1.00 38.10 145 ASP A CA 1
ATOM 670 C C . ASP A 1 101 ? 0.184 2.137 19.275 1.00 37.74 145 ASP A C 1
ATOM 671 O O . ASP A 1 101 ? 0.099 3.374 19.234 1.00 36.05 145 ASP A O 1
ATOM 676 N N . GLU A 1 102 ? -0.641 1.324 18.606 1.00 37.83 146 GLU A N 1
ATOM 677 C CA . GLU A 1 102 ? -1.711 1.792 17.722 1.00 37.81 146 GLU A CA 1
ATOM 678 C C . GLU A 1 102 ? -2.821 2.598 18.420 1.00 36.33 146 GLU A C 1
ATOM 679 O O . GLU A 1 102 ? -3.640 3.217 17.736 1.00 36.33 146 GLU A O 1
ATOM 685 N N . ARG A 1 103 ? -2.870 2.583 19.762 1.00 34.86 147 ARG A N 1
ATOM 686 C CA . ARG A 1 103 ? -3.900 3.327 20.481 1.00 34.33 147 ARG A CA 1
ATOM 687 C C . ARG A 1 103 ? -3.603 4.835 20.556 1.00 33.32 147 ARG A C 1
ATOM 688 O O . ARG A 1 103 ? -4.515 5.617 20.801 1.00 34.91 147 ARG A O 1
ATOM 696 N N . ILE A 1 104 ? -2.323 5.225 20.438 1.00 31.08 148 ILE A N 1
ATOM 697 C CA . ILE A 1 104 ? -1.932 6.612 20.630 1.00 29.69 148 ILE A CA 1
ATOM 698 C C . ILE A 1 104 ? -2.422 7.466 19.475 1.00 28.80 148 ILE A C 1
ATOM 699 O O . ILE A 1 104 ? -2.088 7.200 18.320 1.00 29.83 148 ILE A O 1
ATOM 704 N N . THR A 1 105 ? -3.218 8.489 19.786 1.00 27.84 149 THR A N 1
ATOM 705 C CA . THR A 1 105 ? -3.763 9.386 18.755 1.00 27.41 149 THR A CA 1
ATOM 706 C C . THR A 1 105 ? -2.710 10.432 18.305 1.00 27.02 149 THR A C 1
ATOM 707 O O . THR A 1 105 ? -1.741 10.714 19.042 1.00 27.19 149 THR A O 1
ATOM 711 N N . PRO A 1 106 ? -2.891 11.057 17.126 1.00 26.47 150 PRO A N 1
ATOM 712 C CA . PRO A 1 106 ? -1.883 12.039 16.650 1.00 25.86 150 PRO A CA 1
ATOM 713 C C . PRO A 1 106 ? -1.579 13.183 17.626 1.00 25.30 150 PRO A C 1
ATOM 714 O O . PRO A 1 106 ? -0.396 13.488 17.847 1.00 25.53 150 PRO A O 1
ATOM 718 N N . LEU A 1 107 ? -2.617 13.776 18.257 1.00 25.09 151 LEU A N 1
ATOM 719 C CA . LEU A 1 107 ? -2.350 14.859 19.234 1.00 24.97 151 LEU A CA 1
ATOM 720 C C . LEU A 1 107 ? -1.602 14.329 20.491 1.00 24.73 151 LEU A C 1
ATOM 721 O O . LEU A 1 107 ? -0.745 15.032 21.045 1.00 25.73 151 LEU A O 1
ATOM 726 N N . GLU A 1 108 ? -1.871 13.057 20.900 1.00 24.60 152 GLU A N 1
ATOM 727 C CA . GLU A 1 108 ? -1.099 12.467 22.022 1.00 24.07 152 GLU A CA 1
ATOM 728 C C . GLU A 1 108 ? 0.377 12.304 21.604 1.00 24.44 152 GLU A C 1
ATOM 729 O O . GLU A 1 108 ? 1.296 12.536 22.419 1.00 25.73 152 GL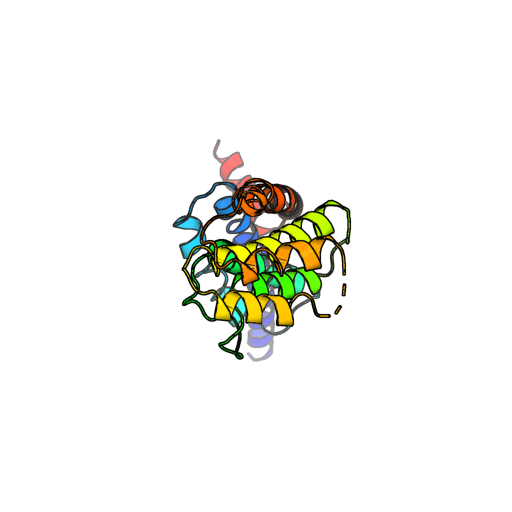U A O 1
ATOM 735 N N . SER A 1 109 ? 0.616 11.855 20.367 1.00 24.63 153 SER A N 1
ATOM 736 C CA . SER A 1 109 ? 2.000 11.704 19.872 1.00 25.18 153 SER A CA 1
ATOM 737 C C . SER A 1 109 ? 2.675 13.091 19.826 1.00 24.99 153 SER A C 1
ATOM 738 O O . SER A 1 109 ? 3.824 13.221 20.269 1.00 25.58 153 SER A O 1
ATOM 741 N N . ALA A 1 110 ? 1.942 14.142 19.392 1.00 24.44 154 ALA A N 1
ATOM 742 C CA . ALA A 1 110 ? 2.496 15.523 19.407 1.00 24.13 154 ALA A CA 1
ATOM 743 C C . ALA A 1 110 ? 2.860 15.972 20.832 1.00 24.40 154 ALA A C 1
ATOM 744 O O . ALA A 1 110 ? 3.938 16.532 21.048 1.00 24.47 154 ALA A O 1
ATOM 746 N N . LEU A 1 111 ? 2.009 15.642 21.822 1.00 24.15 155 LEU A N 1
ATOM 747 C CA . LEU A 1 111 ? 2.265 15.988 23.222 1.00 25.34 155 LEU A CA 1
ATOM 748 C C . LEU A 1 111 ? 3.538 15.290 23.748 1.00 26.29 155 LEU A C 1
ATOM 749 O O . LEU A 1 111 ? 4.358 15.925 24.443 1.00 26.59 155 LEU A O 1
ATOM 754 N N . MET A 1 112 ? 3.751 14.024 23.340 1.00 26.05 156 MET A N 1
ATOM 755 C CA . MET A 1 112 ? 4.938 13.276 23.745 1.00 26.52 156 MET A CA 1
ATOM 756 C C . MET A 1 112 ? 6.197 13.972 23.216 1.00 26.78 156 MET A C 1
ATOM 757 O O . MET A 1 112 ? 7.149 14.173 23.985 1.00 28.13 156 MET A O 1
ATOM 762 N N . ILE A 1 113 ? 6.181 14.415 21.941 1.00 26.63 157 ILE A N 1
ATOM 763 C CA . ILE A 1 113 ? 7.340 15.110 21.369 1.00 25.93 157 ILE A CA 1
ATOM 764 C C . ILE A 1 113 ? 7.527 16.467 22.022 1.00 26.67 157 ILE A C 1
ATOM 765 O O . ILE A 1 113 ? 8.665 16.860 22.322 1.00 27.69 157 ILE A O 1
ATOM 770 N N . TRP A 1 114 ? 6.418 17.175 22.299 1.00 26.13 158 TRP A N 1
ATOM 771 C CA . TRP A 1 114 ? 6.514 18.511 22.897 1.00 26.58 158 TRP A CA 1
ATOM 772 C C . TRP A 1 114 ? 7.257 18.472 24.252 1.00 27.60 158 TRP A C 1
ATOM 773 O O . TRP A 1 114 ? 8.050 19.377 24.555 1.00 28.83 158 TRP A O 1
ATOM 784 N N . GLY A 1 115 ? 7.041 17.402 25.006 1.00 28.16 159 GLY A N 1
ATOM 785 C CA . GLY A 1 115 ? 7.671 17.200 26.313 1.00 30.78 159 GLY A CA 1
ATOM 786 C C . GLY A 1 115 ? 9.096 16.647 26.250 1.00 34.05 159 GLY A C 1
ATOM 787 O O . GLY A 1 115 ? 9.780 16.592 27.282 1.00 36.29 159 GLY A O 1
ATOM 788 N N . SER A 1 116 ? 9.566 16.234 25.065 1.00 34.66 160 SER A N 1
ATOM 789 C CA . SER A 1 116 ? 10.911 15.671 24.833 1.00 35.88 160 SER A CA 1
ATOM 790 C C . SER A 1 116 ? 11.883 16.700 24.245 1.00 36.85 160 SER A C 1
ATOM 791 O O . SER A 1 116 ? 13.093 16.569 24.447 1.00 39.21 160 SER A O 1
ATOM 794 N N . ILE A 1 117 ? 11.391 17.693 23.523 1.00 34.90 161 ILE A N 1
ATOM 795 C CA . ILE A 1 117 ? 12.227 18.728 22.905 1.00 35.00 161 ILE A CA 1
ATOM 796 C C . ILE A 1 117 ? 13.037 19.483 23.939 1.00 36.63 161 ILE A C 1
ATOM 797 O O . ILE A 1 117 ? 12.486 19.882 24.974 1.00 35.98 161 ILE A O 1
ATOM 802 N N . GLU A 1 118 ? 14.360 19.629 23.695 1.00 37.26 162 GLU A N 1
ATOM 803 C CA . GLU A 1 118 ? 15.228 20.400 24.589 1.00 38.54 162 GLU A CA 1
ATOM 804 C C . GLU A 1 118 ? 14.950 21.871 24.275 1.00 38.01 162 GLU A C 1
ATOM 805 O O . GLU A 1 118 ? 15.514 22.440 23.345 1.00 38.93 162 GLU A O 1
ATOM 811 N N . LYS A 1 119 ? 14.023 22.473 25.021 1.00 36.59 163 LYS A N 1
ATOM 812 C CA . LYS A 1 119 ? 13.616 23.850 24.810 1.00 34.90 163 LYS A CA 1
ATOM 813 C C . LYS A 1 119 ? 13.150 24.459 26.144 1.00 34.48 163 LYS A C 1
ATOM 814 O O . LYS A 1 119 ? 12.862 23.729 27.103 1.00 34.54 163 LYS A O 1
ATOM 820 N N . GLU A 1 120 ? 13.050 25.798 26.181 1.00 34.28 164 GLU A N 1
ATOM 821 C CA . GLU A 1 120 ? 12.624 26.472 27.404 1.00 33.82 164 GLU A CA 1
ATOM 822 C C . GLU A 1 120 ? 11.162 26.171 27.689 1.00 32.26 164 GLU A C 1
ATOM 823 O O . GLU A 1 120 ? 10.333 26.125 26.763 1.00 32.59 164 GLU A O 1
ATOM 825 N N . HIS A 1 121 ? 10.834 26.007 28.984 1.00 30.75 165 HIS A N 1
ATOM 826 C CA . HIS A 1 121 ? 9.452 25.785 29.366 1.00 30.51 165 HIS A CA 1
ATOM 827 C C . HIS A 1 121 ? 8.905 27.095 29.857 1.00 29.43 165 HIS A C 1
ATOM 828 O O . HIS A 1 121 ? 8.678 27.298 31.051 1.00 30.30 165 HIS A O 1
ATOM 835 N N . ASP A 1 122 ? 8.741 28.005 28.919 1.00 27.89 166 ASP A N 1
ATOM 836 C CA . ASP A 1 122 ? 8.196 29.322 29.218 1.00 27.89 166 ASP A CA 1
ATOM 837 C C . ASP A 1 122 ? 6.656 29.251 29.225 1.00 28.15 166 ASP A C 1
ATOM 838 O O . ASP A 1 122 ? 6.070 28.165 29.065 1.00 28.10 166 ASP A O 1
ATOM 843 N N . LYS A 1 123 ? 5.991 30.404 29.451 1.00 27.99 167 LYS A N 1
ATOM 844 C CA . LYS A 1 123 ? 4.524 30.422 29.513 1.00 27.67 167 LYS A CA 1
ATOM 845 C C . LYS A 1 123 ? 3.914 29.890 28.198 1.00 26.79 167 LYS A C 1
ATOM 846 O O . LYS A 1 123 ? 2.967 29.093 28.241 1.00 26.84 167 LYS A O 1
ATOM 852 N N . LEU A 1 124 ? 4.519 30.247 27.038 1.00 26.07 168 LEU A N 1
ATOM 853 C CA . LEU A 1 124 ? 3.970 29.749 25.753 1.00 26.10 168 LEU A CA 1
ATOM 854 C C . LEU A 1 124 ? 4.034 28.229 25.669 1.00 25.89 168 LEU A C 1
ATOM 855 O O . LEU A 1 124 ? 3.082 27.569 25.203 1.00 26.10 168 LEU A O 1
ATOM 860 N N . HIS A 1 125 ? 5.126 27.644 26.159 1.00 25.22 169 HIS A N 1
ATOM 861 C CA . HIS A 1 125 ? 5.290 26.186 26.148 1.00 25.66 169 HIS A CA 1
ATOM 862 C C . HIS A 1 125 ? 4.121 25.506 26.899 1.00 25.90 169 HIS A C 1
ATOM 863 O O . HIS A 1 125 ? 3.500 24.553 26.379 1.00 25.40 169 HIS A O 1
ATOM 870 N N . GLU A 1 126 ? 3.820 26.007 28.114 1.00 25.22 170 GLU A N 1
ATOM 871 C CA . GLU A 1 126 ? 2.754 25.404 28.897 1.00 25.24 170 GLU A CA 1
ATOM 872 C C . GLU A 1 126 ? 1.365 25.642 28.291 1.00 25.50 170 GLU A C 1
ATOM 873 O O . GLU A 1 126 ? 0.524 24.740 28.329 1.00 26.02 170 GLU A O 1
ATOM 879 N N . GLU A 1 127 ? 1.140 26.810 27.674 1.00 25.03 171 GLU A N 1
ATOM 880 C CA . GLU A 1 127 ? -0.156 27.084 27.030 1.00 26.43 171 GLU A CA 1
ATOM 881 C C . GLU A 1 127 ? -0.384 26.152 25.838 1.00 26.66 171 GLU A C 1
ATOM 882 O O . GLU A 1 127 ? -1.475 25.586 25.697 1.00 26.74 171 GLU A O 1
ATOM 888 N N . ILE A 1 128 ? 0.668 25.918 25.044 1.00 25.26 172 ILE A N 1
ATOM 889 C CA . ILE A 1 128 ? 0.538 24.981 23.902 1.00 24.34 172 ILE A CA 1
ATOM 890 C C . ILE A 1 128 ? 0.282 23.561 24.436 1.00 24.92 172 ILE A C 1
ATOM 891 O O . ILE A 1 128 ? -0.588 22.828 23.939 1.00 25.40 172 ILE A O 1
ATOM 896 N N . GLN A 1 129 ? 1.060 23.154 25.463 1.00 23.59 173 GLN A N 1
ATOM 897 C CA . GLN A 1 129 ? 0.873 21.829 26.074 1.00 24.49 173 GLN A CA 1
ATOM 898 C C . GLN A 1 129 ? -0.593 21.608 26.520 1.00 25.59 173 GLN A C 1
ATOM 899 O O . GLN A 1 129 ? -1.207 20.578 26.188 1.00 26.75 173 GLN A O 1
ATOM 905 N N . ASN A 1 130 ? -1.159 22.595 27.227 1.00 24.94 174 ASN A N 1
ATOM 906 C CA . ASN A 1 130 ? -2.514 22.442 27.744 1.00 26.19 174 ASN A CA 1
ATOM 907 C C . ASN A 1 130 ? -3.555 22.495 26.644 1.00 26.58 174 ASN A C 1
ATOM 908 O O . ASN A 1 130 ? -4.535 21.742 26.720 1.00 27.52 174 ASN A O 1
ATOM 913 N N . LEU A 1 131 ? -3.323 23.292 25.600 1.00 25.32 175 LEU A N 1
ATOM 914 C CA . LEU A 1 131 ? -4.266 23.323 24.470 1.00 25.81 175 LEU A CA 1
ATOM 915 C C . LEU A 1 131 ? -4.268 21.970 23.736 1.00 25.90 175 LEU A C 1
ATOM 916 O O . LEU A 1 131 ? -5.334 21.512 23.287 1.00 26.65 175 LEU A O 1
ATOM 921 N N . ILE A 1 132 ? -3.082 21.350 23.574 1.00 24.67 176 ILE A N 1
ATOM 922 C CA . ILE A 1 132 ? -3.021 20.027 22.913 1.00 25.21 176 ILE A CA 1
ATOM 923 C C . ILE A 1 132 ? -3.755 18.995 23.786 1.00 25.88 176 ILE A C 1
ATOM 924 O O . ILE A 1 132 ? -4.505 18.177 23.256 1.00 26.43 176 ILE A O 1
ATOM 929 N N . LYS A 1 133 ? -3.589 19.058 25.114 1.00 26.11 177 LYS A N 1
ATOM 930 C CA . LYS A 1 133 ? -4.295 18.100 25.988 1.00 26.45 177 LYS A CA 1
ATOM 931 C C . LYS A 1 133 ? -5.826 18.222 25.826 1.00 27.79 177 LYS A C 1
ATOM 932 O O . LYS A 1 133 ? -6.537 17.215 25.651 1.00 29.31 177 LYS A O 1
ATOM 938 N N . ILE A 1 134 ? -6.328 19.462 25.818 1.00 27.39 178 ILE A N 1
ATOM 939 C CA . ILE A 1 134 ? -7.766 19.680 25.651 1.00 27.66 178 ILE A CA 1
ATOM 940 C C . ILE A 1 134 ? -8.242 19.182 24.289 1.00 27.37 178 ILE A C 1
ATOM 941 O O . ILE A 1 134 ? -9.261 18.491 24.204 1.00 28.01 178 ILE A O 1
ATOM 946 N N . GLN A 1 135 ? -7.520 19.546 23.223 1.00 25.73 179 GLN A N 1
ATOM 947 C CA . GLN A 1 135 ? -7.942 19.175 21.881 1.00 26.40 179 GLN A CA 1
ATOM 948 C C . GLN A 1 135 ? -7.791 17.683 21.622 1.00 26.74 179 GLN A C 1
ATOM 949 O O . GLN A 1 135 ? -8.582 17.129 20.857 1.00 26.85 179 GLN A O 1
ATOM 955 N N . ALA A 1 136 ? -6.849 16.996 22.298 1.00 26.86 180 ALA A N 1
ATOM 956 C CA . ALA A 1 136 ? -6.736 15.538 22.128 1.00 27.25 180 ALA A CA 1
ATOM 957 C C . ALA A 1 136 ? -8.045 14.844 22.546 1.00 28.23 180 ALA A C 1
ATOM 958 O O . ALA A 1 136 ? -8.461 13.889 21.907 1.00 29.02 180 ALA A O 1
ATOM 960 N N . ILE A 1 137 ? -8.726 15.375 23.553 1.00 28.24 181 ILE A N 1
ATOM 961 C CA . ILE A 1 137 ? -10.022 14.849 23.978 1.00 28.72 181 ILE A CA 1
ATOM 962 C C . ILE A 1 137 ? -11.119 15.380 23.025 1.00 30.26 181 ILE A C 1
ATOM 963 O O . ILE A 1 137 ? -12.009 14.619 22.606 1.00 30.47 181 ILE A O 1
ATOM 968 N N . ALA A 1 138 ? -11.091 16.690 22.724 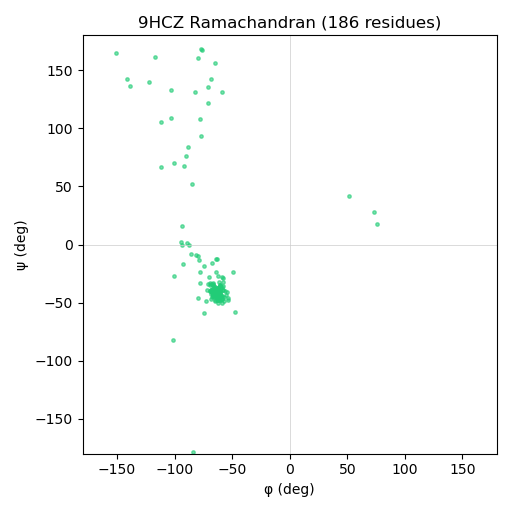1.00 29.72 182 ALA A N 1
ATOM 969 C CA . ALA A 1 138 ? -12.131 17.287 21.869 1.00 31.38 182 ALA A CA 1
ATOM 970 C C . ALA A 1 138 ? -12.275 16.625 20.518 1.00 32.15 182 ALA A C 1
ATOM 971 O O . ALA A 1 138 ? -13.415 16.470 20.026 1.00 33.32 182 ALA A O 1
ATOM 973 N N . VAL A 1 139 ? -11.149 16.259 19.890 1.00 30.96 183 VAL A N 1
ATOM 974 C CA . VAL A 1 139 ? -11.227 15.649 18.549 1.00 31.50 183 VAL A CA 1
ATOM 975 C C . VAL A 1 139 ? -11.949 14.298 18.624 1.00 31.90 183 VAL A C 1
ATOM 976 O O . VAL A 1 139 ? -12.675 13.935 17.687 1.00 32.94 183 VAL A O 1
ATOM 980 N N . CYS A 1 140 ? -11.733 13.546 19.720 1.00 31.19 184 CYS A N 1
ATOM 981 C CA . CYS A 1 140 ? -12.428 12.262 19.883 1.00 32.43 184 CYS A CA 1
ATOM 982 C C . CYS A 1 140 ? -13.924 12.514 20.071 1.00 34.92 184 CYS A C 1
ATOM 983 O O . CYS A 1 140 ? -14.736 11.838 19.439 1.00 36.65 184 CYS A O 1
ATOM 986 N N . MET A 1 141 ? -14.285 13.479 20.917 1.00 35.16 185 MET A N 1
ATOM 987 C CA A MET A 1 141 ? -15.684 13.826 21.204 0.64 36.00 185 MET A CA 1
ATOM 988 C CA B MET A 1 141 ? -15.685 13.786 21.161 0.36 36.19 185 MET A CA 1
ATOM 989 C C . MET A 1 141 ? -16.419 14.248 19.916 1.00 37.57 185 MET A C 1
ATOM 990 O O . MET A 1 141 ? -17.538 13.765 19.650 1.00 38.16 185 MET A O 1
ATOM 999 N N . GLU A 1 142 ? -15.807 15.143 19.130 1.00 38.65 186 GLU A N 1
ATOM 1000 C CA . GLU A 1 142 ? -16.413 15.639 17.903 1.00 41.01 186 GLU A CA 1
ATOM 1001 C C . GLU A 1 142 ? -16.733 14.524 16.917 1.00 43.07 186 GLU A C 1
ATOM 1002 O O . GLU A 1 142 ? -17.693 14.649 16.158 1.00 44.17 186 GLU A O 1
ATOM 1008 N N . ASN A 1 143 ? -15.973 13.420 16.946 1.00 43.55 187 ASN A N 1
ATOM 1009 C CA . ASN A 1 143 ? -16.210 12.259 16.083 1.00 44.82 187 ASN A CA 1
ATOM 1010 C C . ASN A 1 143 ? -17.199 11.231 16.667 1.00 44.56 187 ASN A C 1
ATOM 1011 O O . ASN A 1 143 ? -17.444 10.202 16.033 1.00 45.83 187 ASN A O 1
ATOM 1016 N N . GLY A 1 144 ? -17.722 11.480 17.861 1.00 43.10 188 GLY A N 1
ATOM 1017 C CA . GLY A 1 144 ? -18.594 10.538 18.543 1.00 42.73 188 GLY A CA 1
ATOM 1018 C C . GLY A 1 144 ? -17.851 9.359 19.147 1.00 42.38 188 GLY A C 1
ATOM 1019 O O . GLY A 1 144 ? -18.471 8.347 19.491 1.00 43.22 188 GLY A O 1
ATOM 1020 N N . ASN A 1 145 ? -16.513 9.485 19.314 1.00 41.44 189 ASN A N 1
ATOM 1021 C CA . ASN A 1 145 ? -15.671 8.445 19.897 1.00 40.93 189 ASN A CA 1
ATOM 1022 C C . ASN A 1 145 ? -15.564 8.701 21.415 1.00 40.00 189 ASN A C 1
ATOM 1023 O O . ASN A 1 145 ? -14.479 9.039 21.908 1.00 38.67 189 ASN A O 1
ATOM 1028 N N . PHE A 1 146 ? -16.680 8.547 22.149 1.00 40.11 190 PHE A N 1
ATOM 1029 C CA . PHE A 1 146 ? -16.760 8.823 23.590 1.00 40.58 190 PHE A CA 1
ATOM 1030 C C . PHE A 1 146 ? -15.887 7.935 24.455 1.00 39.58 190 PHE A C 1
ATOM 1031 O O . PHE A 1 146 ? -15.287 8.425 25.421 1.00 38.56 190 PHE A O 1
ATOM 1039 N N . LYS A 1 147 ? -15.833 6.623 24.143 1.00 38.86 191 LYS A N 1
ATOM 1040 C CA . LYS A 1 147 ? -15.005 5.704 24.908 1.00 38.62 191 LYS A CA 1
ATOM 1041 C C . LYS A 1 147 ? -13.517 6.015 24.647 1.00 36.72 191 LYS A C 1
ATOM 1042 O O . LYS A 1 147 ? -12.708 6.002 25.587 1.00 37.17 191 LYS A O 1
ATOM 1045 N N . GLU A 1 148 ? -13.167 6.325 23.385 1.00 34.41 192 GLU A N 1
ATOM 1046 C CA . GLU A 1 148 ? -11.780 6.678 23.066 1.00 34.31 192 GLU A CA 1
ATOM 1047 C C . GLU A 1 148 ? -11.392 7.981 23.783 1.00 34.46 192 GLU A C 1
ATOM 1048 O O . GLU A 1 148 ? -10.265 8.095 24.279 1.00 34.13 192 GLU A O 1
ATOM 1054 N N . ALA A 1 149 ? -12.334 8.948 23.896 1.00 33.92 193 ALA A N 1
ATOM 1055 C CA . ALA A 1 149 ? -12.023 10.214 24.586 1.00 33.79 193 ALA A CA 1
ATOM 1056 C C . ALA A 1 149 ? -11.683 9.951 26.047 1.00 34.43 193 ALA A C 1
ATOM 1057 O O . ALA A 1 149 ? -10.757 10.555 26.564 1.00 34.50 193 ALA A O 1
ATOM 1059 N N . GLU A 1 150 ? -12.391 9.000 26.685 1.00 34.17 194 GLU A N 1
ATOM 1060 C CA . GLU A 1 150 ? -12.113 8.637 28.077 1.00 33.96 194 GLU A CA 1
ATOM 1061 C C . GLU A 1 150 ? -10.732 7.953 28.192 1.00 33.88 194 GLU A C 1
ATOM 1062 O O . GLU A 1 150 ? -9.997 8.173 29.169 1.00 34.68 194 GLU A O 1
ATOM 1065 N N . GLU A 1 151 ? -10.383 7.117 27.207 1.00 32.75 195 GLU A N 1
ATOM 1066 C CA . GLU A 1 151 ? -9.097 6.416 27.208 1.00 32.07 195 GLU A CA 1
ATOM 1067 C C . GLU A 1 151 ? -7.940 7.390 27.000 1.00 31.62 195 GLU A C 1
ATOM 1068 O O . GLU A 1 151 ? -6.917 7.288 27.698 1.00 32.04 195 GLU A O 1
ATOM 1074 N N . VAL A 1 152 ? -8.121 8.375 26.108 1.00 29.92 196 VAL A N 1
ATOM 1075 C CA . VAL A 1 152 ? -7.119 9.433 25.889 1.00 29.15 196 VAL A CA 1
ATOM 1076 C C . VAL A 1 152 ? -6.977 10.234 27.196 1.00 29.70 196 VAL A C 1
ATOM 1077 O O . VAL A 1 152 ? -5.864 10.490 27.658 1.00 29.70 196 VAL A O 1
ATOM 1081 N N . PHE A 1 153 ? -8.110 10.587 27.822 1.00 30.47 197 PHE A N 1
ATOM 1082 C CA . PHE A 1 153 ? -8.069 11.299 29.123 1.00 31.93 197 PHE A CA 1
ATOM 1083 C C . PHE A 1 153 ? -7.224 10.553 30.171 1.00 32.62 197 PHE A C 1
ATOM 1084 O O . PHE A 1 153 ? -6.374 11.169 30.825 1.00 33.31 197 PHE A O 1
ATOM 1092 N N . GLU A 1 154 ? -7.422 9.234 30.291 1.00 31.85 198 GLU A N 1
ATOM 1093 C CA . GLU A 1 154 ? -6.664 8.462 31.270 1.00 32.76 198 GLU A CA 1
ATOM 1094 C C . GLU A 1 154 ? -5.166 8.437 30.965 1.00 33.56 198 GLU A C 1
ATOM 1095 O O . GLU A 1 154 ? -4.346 8.490 31.898 1.00 35.34 198 GLU A O 1
ATOM 1099 N N . ARG A 1 155 ? -4.803 8.345 29.675 1.00 32.14 199 ARG A N 1
ATOM 1100 C CA . ARG A 1 155 ? -3.380 8.335 29.314 1.00 32.54 199 ARG A CA 1
ATOM 1101 C C . ARG A 1 155 ? -2.753 9.693 29.577 1.00 33.29 199 ARG A C 1
ATOM 1102 O O . ARG A 1 155 ? -1.614 9.764 30.063 1.00 32.56 199 ARG A O 1
ATOM 1110 N N . ILE A 1 156 ? -3.483 10.773 29.264 1.00 33.37 200 ILE A N 1
ATOM 1111 C CA . ILE A 1 156 ? -2.928 12.113 29.459 1.00 36.90 200 ILE A CA 1
ATOM 1112 C C . ILE A 1 156 ? -2.877 12.561 30.927 1.00 42.66 200 ILE A C 1
ATOM 1113 O O . ILE A 1 156 ? -1.805 12.963 31.373 1.00 44.23 200 ILE A O 1
ATOM 1118 N N . PHE A 1 157 ? -4.044 12.609 31.616 1.00 45.42 201 PHE A N 1
ATOM 1119 C CA . PHE A 1 157 ? -4.260 13.154 32.966 1.00 48.94 201 PHE A CA 1
ATOM 1120 C C . PHE A 1 157 ? -3.970 12.173 34.076 1.00 51.99 201 PHE A C 1
ATOM 1121 O O . PHE A 1 157 ? -4.774 11.997 35.002 1.00 53.05 201 PHE A O 1
ATOM 1129 N N . GLY A 1 158 ? -2.778 11.589 34.019 1.00 52.83 202 GLY A N 1
ATOM 1130 C CA . GLY A 1 158 ? -2.329 10.632 35.006 1.00 53.60 202 GLY A CA 1
ATOM 1131 N N . MET A 1 164 ? -6.124 19.652 38.809 1.00 59.31 208 MET A N 1
ATOM 1132 C CA . MET A 1 164 ? -7.366 19.083 39.334 1.00 59.88 208 MET A CA 1
ATOM 1133 C C . MET A 1 164 ? -8.652 19.762 38.784 1.00 59.19 208 MET A C 1
ATOM 1134 O O . MET A 1 164 ? -9.507 19.044 38.265 1.00 58.49 208 MET A O 1
ATOM 1139 N N . PRO A 1 165 ? -8.826 21.111 38.849 1.00 58.81 209 PRO A N 1
ATOM 1140 C CA . PRO A 1 165 ? -10.072 21.704 38.321 1.00 57.87 209 PRO A CA 1
ATOM 1141 C C . PRO A 1 165 ? -10.254 21.586 36.799 1.00 55.80 209 PRO A C 1
ATOM 1142 O O . PRO A 1 165 ? -11.391 21.428 36.336 1.00 55.75 209 PRO A O 1
ATOM 1146 N N . PHE A 1 166 ? -9.144 21.670 36.029 1.00 53.34 210 PHE A N 1
ATOM 1147 C CA . PHE A 1 166 ? -9.114 21.546 34.560 1.00 51.29 210 PHE A CA 1
ATOM 1148 C C . PHE A 1 166 ? -9.448 20.085 34.174 1.00 47.97 210 PHE A C 1
ATOM 1149 O O . PHE A 1 166 ? -10.304 19.820 33.313 1.00 47.47 210 PHE A O 1
ATOM 1155 N N . LYS A 1 167 ? -8.800 19.150 34.866 1.00 45.37 211 LYS A N 1
ATOM 1156 C CA . LYS A 1 167 ? -8.992 17.724 34.702 1.00 43.95 211 LYS A CA 1
ATOM 1157 C C . LYS A 1 167 ? -10.450 17.313 35.010 1.00 42.09 211 LYS A C 1
ATOM 1158 O O . LYS A 1 167 ? -11.043 16.537 34.250 1.00 41.49 211 LYS A O 1
ATOM 1164 N N . SER A 1 168 ? -11.035 17.835 36.110 1.00 40.36 212 SER A N 1
ATOM 1165 C CA . SER A 1 168 ? -12.389 17.446 36.478 1.00 40.14 212 SER A CA 1
ATOM 1166 C C . SER A 1 168 ? -13.447 17.958 35.504 1.00 39.69 212 SER A C 1
ATOM 1167 O O . SER A 1 168 ? -14.438 17.252 35.246 1.00 39.70 212 SER A O 1
ATOM 1170 N N . LYS A 1 169 ? -13.226 19.156 34.922 1.00 38.60 213 LYS A N 1
ATOM 1171 C CA . LYS A 1 169 ? -14.172 19.699 33.939 1.00 39.01 213 LYS A CA 1
ATOM 1172 C C . LYS A 1 169 ? -14.151 18.833 32.679 1.00 37.88 213 LYS A C 1
ATOM 1173 O O . LYS A 1 169 ? -15.211 18.554 32.106 1.00 37.68 213 LYS A O 1
ATOM 1177 N N . LEU A 1 170 ? -12.957 18.371 32.270 1.00 36.41 214 LEU A N 1
ATOM 1178 C CA . LEU A 1 170 ? -12.843 17.516 31.104 1.00 36.38 214 LEU A CA 1
ATOM 1179 C C . LEU A 1 170 ? -13.525 16.196 31.295 1.00 36.16 214 LEU A C 1
ATOM 1180 O O . LEU A 1 170 ? -14.207 15.743 30.371 1.00 36.22 214 LEU A O 1
ATOM 1185 N N . LEU A 1 171 ? -13.376 15.580 32.489 1.00 35.42 215 LEU A N 1
ATOM 1186 C CA . LEU A 1 171 ? -14.050 14.297 32.725 1.00 36.28 215 LEU A CA 1
ATOM 1187 C C . LEU A 1 171 ? -15.576 14.486 32.716 1.00 38.00 215 LEU A C 1
ATOM 1188 O O . LEU A 1 171 ? -16.300 13.627 32.197 1.00 38.08 215 LEU A O 1
ATOM 1193 N N . MET A 1 172 ? -16.067 15.613 33.272 1.00 38.54 216 MET A N 1
ATOM 1194 C CA A MET A 1 172 ? -17.501 15.902 33.282 0.36 39.54 216 MET A CA 1
ATOM 1195 C CA B MET A 1 172 ? -17.507 15.886 33.285 0.64 39.84 216 MET A CA 1
ATOM 1196 C C . MET A 1 172 ? -18.023 15.995 31.843 1.00 39.29 216 MET A C 1
ATOM 1197 O O . MET A 1 172 ? -19.026 15.365 31.507 1.00 39.42 216 MET A O 1
ATOM 1206 N N . ILE A 1 173 ? -17.299 16.743 30.975 1.00 37.72 217 ILE A N 1
ATOM 1207 C CA . ILE A 1 173 ? -17.655 16.893 29.569 1.00 37.21 217 ILE A CA 1
ATOM 1208 C C . ILE A 1 173 ? -17.700 15.533 28.864 1.00 37.07 217 ILE A C 1
ATOM 1209 O O . ILE A 1 173 ? -18.665 15.242 28.150 1.00 37.10 217 ILE A O 1
ATOM 1214 N N . ILE A 1 174 ? -16.693 14.677 29.100 1.00 36.20 218 ILE A N 1
ATOM 1215 C CA . ILE A 1 174 ? -16.656 13.348 28.473 1.00 37.32 218 ILE A CA 1
ATOM 1216 C C . ILE A 1 174 ? -17.873 12.522 28.905 1.00 39.05 218 ILE A C 1
ATOM 1217 O O . ILE A 1 174 ? -18.548 11.914 28.073 1.00 39.29 218 ILE A O 1
ATOM 1222 N N . SER A 1 175 ? -18.169 12.550 30.200 1.00 39.68 219 SER A N 1
ATOM 1223 C CA . SER A 1 175 ? -19.299 11.798 30.758 1.00 42.34 219 SER A CA 1
ATOM 1224 C C . SER A 1 175 ? -20.662 12.262 30.230 1.00 44.81 21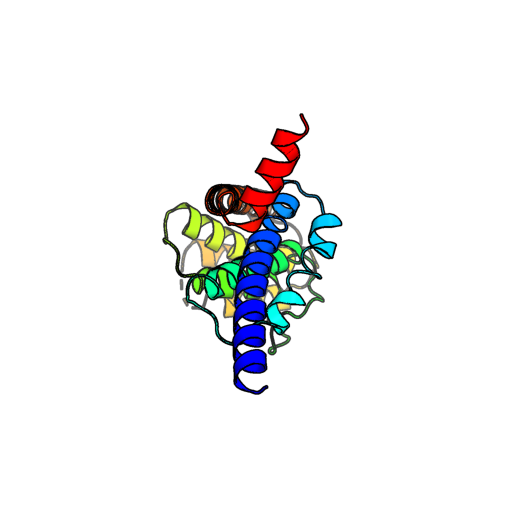9 SER A C 1
ATOM 1225 O O . SER A 1 175 ? -21.623 11.486 30.233 1.00 45.91 219 SER A O 1
ATOM 1228 N N . GLN A 1 176 ? -20.755 13.510 29.764 1.00 45.94 220 GLN A N 1
ATOM 1229 C CA . GLN A 1 176 ? -22.003 14.021 29.194 1.00 47.89 220 GLN A CA 1
ATOM 1230 C C . GLN A 1 176 ? -22.230 13.574 27.735 1.00 48.99 220 GLN A C 1
ATOM 1231 O O . GLN A 1 176 ? -23.331 13.770 27.221 1.00 48.74 220 GLN A O 1
ATOM 1237 N N . LYS A 1 177 ? -21.213 12.964 27.074 1.00 49.90 221 LYS A N 1
ATOM 1238 C CA . LYS A 1 177 ? -21.319 12.459 25.693 1.00 52.01 221 LYS A CA 1
ATOM 1239 C C . LYS A 1 177 ? -21.862 13.508 24.720 1.00 54.45 221 LYS A C 1
ATOM 1240 O O . LYS A 1 177 ? -22.711 13.209 23.868 1.00 55.13 221 LYS A O 1
ATOM 1246 N N . ASP A 1 178 ? -21.394 14.742 24.866 1.00 55.48 222 ASP A N 1
ATOM 1247 C CA . ASP A 1 178 ? -21.835 15.833 24.012 1.00 57.21 222 ASP A CA 1
ATOM 1248 C C . ASP A 1 178 ? -20.800 16.169 22.951 1.00 58.14 222 ASP A C 1
ATOM 1249 O O . ASP A 1 178 ? -19.757 16.732 23.265 1.00 58.84 222 ASP A O 1
ATOM 1254 N N . THR A 1 179 ? -21.109 15.838 21.685 1.00 58.15 223 THR A N 1
ATOM 1255 C CA . THR A 1 179 ? -20.286 16.046 20.488 1.00 58.66 223 THR A CA 1
ATOM 1256 C C . THR A 1 179 ? -19.725 17.488 20.375 1.00 58.27 223 THR A C 1
ATOM 1257 O O . THR A 1 179 ? -18.699 17.710 19.730 1.00 58.68 223 THR A O 1
ATOM 1261 N N . PHE A 1 180 ? -20.385 18.452 21.028 1.00 57.26 224 PHE A N 1
ATOM 1262 C CA . PHE A 1 180 ? -19.961 19.846 21.068 1.00 57.01 224 PHE A CA 1
ATOM 1263 C C . PHE A 1 180 ? -20.165 20.375 22.485 1.00 56.02 224 PHE A C 1
ATOM 1264 O O . PHE A 1 180 ? -21.183 20.078 23.116 1.00 56.84 224 PHE A O 1
ATOM 1266 N N . HIS A 1 181 ? -19.189 21.115 23.010 1.00 54.15 225 HIS A N 1
ATOM 1267 C CA . HIS A 1 181 ? -19.293 21.730 24.340 1.00 52.61 225 HIS A CA 1
ATOM 1268 C C . HIS A 1 181 ? -18.657 23.119 24.272 1.00 51.37 225 HIS A C 1
ATOM 1269 O O . HIS A 1 181 ? -17.632 23.302 23.596 1.00 51.24 225 HIS A O 1
ATOM 1276 N N . SER A 1 182 ? -19.240 24.092 24.979 1.00 49.94 226 SER A N 1
ATOM 1277 C CA .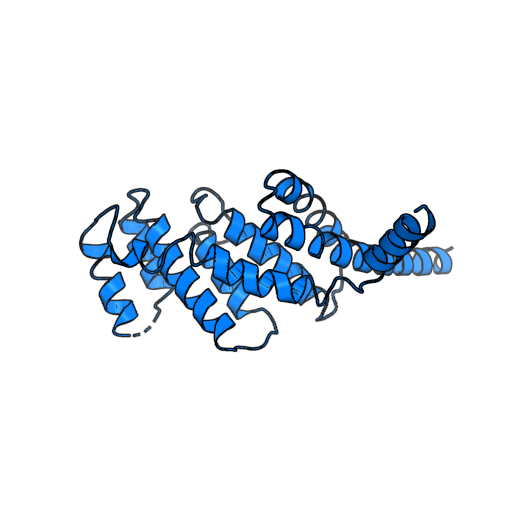 SER A 1 182 ? -18.739 25.468 24.968 1.00 48.94 226 SER A CA 1
ATOM 1278 C C . SER A 1 182 ? -17.293 25.598 25.446 1.00 46.47 226 SER A C 1
ATOM 1279 O O . SER A 1 182 ? -16.596 26.509 25.020 1.00 46.14 226 SER A O 1
ATOM 1282 N N . PHE A 1 183 ? -16.831 24.685 26.312 1.00 44.57 227 PHE A N 1
ATOM 1283 C CA . PHE A 1 183 ? -15.457 24.713 26.803 1.00 42.86 227 PHE A CA 1
ATOM 1284 C C . PHE A 1 183 ? -14.479 24.524 25.648 1.00 41.52 227 PHE A C 1
ATOM 1285 O O . PHE A 1 183 ? -13.443 25.180 25.614 1.00 41.89 227 PHE A O 1
ATOM 1293 N N . PHE A 1 184 ? -14.820 23.647 24.681 1.00 40.41 228 PHE A N 1
ATOM 1294 C CA . PHE A 1 184 ? -13.962 23.427 23.517 1.00 40.22 228 PHE A CA 1
ATOM 1295 C C . PHE A 1 184 ? -14.022 24.582 22.510 1.00 42.22 228 PHE A C 1
ATOM 1296 O O . PHE A 1 184 ? -13.149 24.689 21.667 1.00 41.67 228 PHE A O 1
ATOM 1304 N N . GLN A 1 185 ? -15.063 25.424 22.571 1.00 44.18 229 GLN A N 1
ATOM 1305 C CA . GLN A 1 185 ? -15.152 26.610 21.717 1.00 45.80 229 GLN A CA 1
ATOM 1306 C C . GLN A 1 185 ? -14.242 27.723 22.283 1.00 47.41 229 GLN A C 1
ATOM 1307 O O . GLN A 1 185 ? -13.647 28.491 21.521 1.00 48.91 229 GLN A O 1
ATOM 1310 N N . HIS A 1 186 ? -14.096 27.780 23.612 1.00 47.65 230 HIS A N 1
ATOM 1311 C CA . HIS A 1 186 ? -13.238 28.738 24.296 1.00 47.95 230 HIS A CA 1
ATOM 1312 C C . HIS A 1 186 ? -11.764 28.371 24.088 1.00 47.78 230 HIS A C 1
ATOM 1313 O O . HIS A 1 186 ? -10.968 29.243 23.756 1.00 48.91 230 HIS A O 1
ATOM 1320 N N . PHE A 1 187 ? -11.381 27.092 24.295 1.00 45.75 231 PHE A N 1
ATOM 1321 C CA . PHE A 1 187 ? -9.991 26.653 24.116 1.00 44.29 231 PHE A CA 1
ATOM 1322 C C . PHE A 1 187 ? -9.961 25.737 22.900 1.00 41.27 231 PHE A C 1
ATOM 1323 O O . PHE A 1 187 ? -9.733 24.533 23.014 1.00 41.35 231 PHE A O 1
ATOM 1331 N N . SER A 1 188 ? -10.232 26.324 21.740 1.00 39.19 232 SER A N 1
ATOM 1332 C CA . SER A 1 188 ? -10.461 25.684 20.456 1.00 38.17 232 SER A CA 1
ATOM 1333 C C . SER A 1 188 ? -9.232 25.153 19.689 1.00 36.01 232 SER A C 1
ATOM 1334 O O . SER A 1 188 ? -8.088 25.505 19.975 1.00 35.28 232 SER A O 1
ATOM 1337 N N . TYR A 1 189 ? -9.510 24.351 18.647 1.00 34.91 233 TYR A N 1
ATOM 1338 C CA . TYR A 1 189 ? -8.493 23.829 17.751 1.00 33.48 233 TYR A CA 1
ATOM 1339 C C . TYR A 1 189 ? -7.789 25.009 17.048 1.00 32.60 233 TYR A C 1
ATOM 1340 O O . TYR A 1 189 ? -6.557 25.015 16.907 1.00 31.08 233 TYR A O 1
ATOM 1349 N N . ASN A 1 190 ? -8.576 26.030 16.640 1.00 32.61 234 ASN A N 1
ATOM 1350 C CA . ASN A 1 190 ? -7.991 27.223 16.009 1.00 32.98 234 ASN A CA 1
ATOM 1351 C C . ASN A 1 190 ? -7.045 27.958 16.984 1.00 31.80 234 ASN A C 1
ATOM 1352 O O . ASN A 1 190 ? -5.954 28.370 16.572 1.00 32.08 234 ASN A O 1
ATOM 1357 N N . HIS A 1 191 ? -7.425 28.071 18.270 1.00 31.51 235 HIS A N 1
ATOM 1358 C CA A HIS A 1 191 ? -6.577 28.719 19.281 0.49 31.53 235 HIS A CA 1
ATOM 1359 C CA B HIS A 1 191 ? -6.596 28.714 19.290 0.51 31.56 235 HIS A CA 1
ATOM 1360 C C . HIS A 1 191 ? -5.281 27.943 19.453 1.00 30.24 235 HIS A C 1
ATOM 1361 O O . HIS A 1 191 ? -4.208 28.541 19.549 1.00 29.53 235 HIS A O 1
ATOM 1374 N N . MET A 1 192 ? -5.362 26.608 19.457 1.00 29.03 236 MET A N 1
ATOM 1375 C CA . MET A 1 192 ? -4.170 25.762 19.561 1.00 27.16 236 MET A CA 1
ATOM 1376 C C . MET A 1 192 ? -3.239 26.034 18.360 1.00 26.83 236 MET A C 1
ATOM 1377 O O . MET A 1 192 ? -2.031 26.282 18.526 1.00 26.02 236 MET A O 1
ATOM 1382 N N . MET A 1 193 ? -3.816 26.047 17.152 1.00 26.78 237 MET A N 1
ATOM 1383 C CA . MET A 1 193 ? -3.032 26.306 15.941 1.00 27.41 237 MET A CA 1
ATOM 1384 C C . MET A 1 193 ? -2.351 27.684 15.962 1.00 27.91 237 MET A C 1
ATOM 1385 O O . MET A 1 193 ? -1.182 27.798 15.582 1.00 27.86 237 MET A O 1
ATOM 1390 N N . GLU A 1 194 ? -3.054 28.720 16.428 1.00 28.51 238 GLU A N 1
ATOM 1391 C CA . GLU A 1 194 ? -2.476 30.066 16.483 1.00 29.47 238 GLU A CA 1
ATOM 1392 C C . GLU A 1 194 ? -1.331 30.157 17.479 1.00 28.85 238 GLU A C 1
ATOM 1393 O O . GLU A 1 194 ? -0.302 30.765 17.168 1.00 29.43 238 GLU A O 1
ATOM 1399 N N . LYS A 1 195 ? -1.473 29.500 18.646 1.00 28.15 239 LYS A N 1
ATOM 1400 C CA . LYS A 1 195 ? -0.381 29.497 19.630 1.00 27.48 239 LYS A CA 1
ATOM 1401 C C . LYS A 1 195 ? 0.830 28.752 19.068 1.00 26.02 239 LYS A C 1
ATOM 1402 O O . LYS A 1 195 ? 1.970 29.210 19.209 1.00 26.39 239 LYS A O 1
ATOM 1408 N N . ILE A 1 196 ? 0.591 27.603 18.406 1.00 25.55 240 ILE A N 1
ATOM 1409 C CA . ILE A 1 196 ? 1.691 26.856 17.784 1.00 25.39 240 ILE A CA 1
ATOM 1410 C C . ILE A 1 196 ? 2.357 27.700 16.678 1.00 26.41 240 ILE A C 1
ATOM 1411 O O . ILE A 1 196 ? 3.592 27.761 16.605 1.00 26.37 240 ILE A O 1
ATOM 1416 N N . LYS A 1 197 ? 1.553 28.422 15.863 1.00 26.58 241 LYS A N 1
ATOM 1417 C CA . LYS A 1 197 ? 2.119 29.327 14.864 1.00 27.80 241 LYS A CA 1
ATOM 1418 C C . LYS A 1 197 ? 3.027 30.402 15.494 1.00 29.05 241 LYS A C 1
ATOM 1419 O O . LYS A 1 197 ? 4.061 30.723 14.896 1.00 29.97 241 LYS A O 1
ATOM 1425 N N . SER A 1 198 ? 2.701 30.918 16.703 1.00 29.53 242 SER A N 1
ATOM 1426 C CA . SER A 1 198 ? 3.579 31.901 17.393 1.00 29.66 242 SER A CA 1
ATOM 1427 C C . SER A 1 198 ? 4.969 31.256 17.650 1.00 28.80 242 SER A C 1
ATOM 1428 O O . SER A 1 198 ? 6.004 31.892 17.418 1.00 29.15 242 SER A O 1
ATOM 1431 N N . TYR A 1 199 ? 4.983 29.969 18.092 1.00 27.15 243 TYR A N 1
ATOM 1432 C CA . TYR A 1 199 ? 6.228 29.226 18.341 1.00 26.78 243 TYR A CA 1
ATOM 1433 C C . TYR A 1 199 ? 6.983 28.988 17.015 1.00 26.05 243 TYR A C 1
ATOM 1434 O O . TYR A 1 199 ? 8.204 29.174 16.933 1.00 26.83 243 TYR A O 1
ATOM 1443 N N . VAL A 1 200 ? 6.244 28.612 15.961 1.00 25.13 244 VAL A N 1
ATOM 1444 C CA . VAL A 1 200 ? 6.860 28.370 14.650 1.00 25.43 244 VAL A CA 1
ATOM 1445 C C . VAL A 1 200 ? 7.543 29.626 14.129 1.00 26.84 244 VAL A C 1
ATOM 1446 O O . VAL A 1 200 ? 8.610 29.527 13.509 1.00 27.74 244 VAL A O 1
ATOM 1450 N N . ASN A 1 201 ? 6.967 30.809 14.397 1.00 27.32 245 ASN A N 1
ATOM 1451 C CA . ASN A 1 201 ? 7.614 32.061 13.999 1.00 29.24 245 ASN A CA 1
ATOM 1452 C C . ASN A 1 201 ? 8.999 32.203 14.654 1.00 29.39 245 ASN A C 1
ATOM 1453 O O . ASN A 1 201 ? 9.935 32.693 14.014 1.00 29.47 245 ASN A O 1
ATOM 1458 N N . TYR A 1 202 ? 9.130 31.763 15.916 1.00 29.05 246 TYR A N 1
ATOM 1459 C CA . TYR A 1 202 ? 10.440 31.815 16.590 1.00 29.86 246 TYR A CA 1
ATOM 1460 C C . TYR A 1 202 ? 11.428 30.825 15.912 1.00 29.63 246 TYR A C 1
ATOM 1461 O O . TYR A 1 202 ? 12.598 31.179 15.701 1.00 30.16 246 TYR A O 1
ATOM 1463 N N . VAL A 1 203 ? 10.961 29.602 15.547 1.00 28.01 247 VAL A N 1
ATOM 1464 C CA . VAL A 1 203 ? 11.850 28.636 14.890 1.00 27.60 247 VAL A CA 1
ATOM 1465 C C . VAL A 1 203 ? 12.285 29.179 13.524 1.00 28.06 247 VAL A C 1
ATOM 1466 O O . VAL A 1 203 ? 13.460 29.046 13.139 1.00 28.36 247 VAL A O 1
ATOM 1470 N N . LEU A 1 204 ? 11.348 29.810 12.796 1.00 28.20 248 LEU A N 1
ATOM 1471 C CA . LEU A 1 204 ? 11.663 30.409 11.476 1.00 29.67 248 LEU A CA 1
ATOM 1472 C C . LEU A 1 204 ? 12.730 31.464 11.615 1.00 31.63 248 LEU A C 1
ATOM 1473 O O . LEU A 1 204 ? 13.687 31.463 10.826 1.00 32.03 248 LEU A O 1
ATOM 1478 N N A SER A 1 205 ? 12.624 32.347 12.642 0.45 32.18 249 SER A N 1
ATOM 1479 N N B SER A 1 205 ? 12.610 32.344 12.615 0.55 32.30 249 SER A N 1
ATOM 1480 C CA A SER A 1 205 ? 13.607 33.419 12.890 0.45 33.50 249 SER A CA 1
ATOM 1481 C CA B SER A 1 205 ? 13.615 33.381 12.815 0.55 33.83 249 SER A CA 1
ATOM 1482 C C A SER A 1 205 ? 14.984 32.905 13.347 0.45 35.10 249 SER A C 1
ATOM 1483 C C B SER A 1 205 ? 14.986 32.753 13.092 0.55 35.26 249 SER A C 1
ATOM 1484 O O A SER A 1 205 ? 16.007 33.561 13.140 0.45 35.47 249 SER A O 1
ATOM 1485 O O B SER A 1 205 ? 15.960 33.067 12.395 0.55 35.55 249 SER A O 1
ATOM 1490 N N . GLU A 1 206 ? 15.000 31.749 13.982 1.00 35.42 250 GLU A N 1
ATOM 1491 C CA . GLU A 1 206 ? 16.208 31.069 14.420 1.00 37.50 250 GLU A CA 1
ATOM 1492 C C . GLU A 1 206 ? 16.931 30.324 13.293 1.00 38.08 250 GLU A C 1
ATOM 1493 O O . GLU A 1 206 ? 18.166 30.311 13.293 1.00 40.23 250 GLU A O 1
ATOM 1499 N N . LYS A 1 207 ? 16.183 29.659 12.378 1.00 35.74 251 LYS A N 1
ATOM 1500 C CA . LYS A 1 207 ? 16.735 28.845 11.283 1.00 36.14 251 LYS A CA 1
ATOM 1501 C C . LYS A 1 207 ? 16.892 29.550 9.940 1.00 35.88 251 LYS A C 1
ATOM 1502 O O . LYS A 1 207 ? 17.392 28.945 8.973 1.00 36.27 251 LYS A O 1
ATOM 1508 N N A SER A 1 208 ? 16.426 30.809 9.843 0.46 35.24 252 SER A N 1
ATOM 1509 N N B SER A 1 208 ? 16.431 30.802 9.848 0.54 35.38 252 SER A N 1
ATOM 1510 C CA A SER A 1 208 ? 16.543 31.539 8.579 0.46 35.26 252 SER A CA 1
ATOM 1511 C CA B SER A 1 208 ? 16.545 31.548 8.598 0.54 35.57 252 SER A CA 1
ATOM 1512 C C A SER A 1 208 ? 18.001 31.903 8.224 0.46 35.17 252 SER A C 1
ATOM 1513 C C B SER A 1 208 ? 18.021 31.739 8.192 0.54 35.29 252 SER A C 1
ATOM 1514 O O A SER A 1 208 ? 18.268 32.280 7.085 0.46 35.92 252 SER A O 1
ATOM 1515 O O B SER A 1 208 ? 18.319 31.809 6.998 0.54 36.04 252 SER A O 1
ATOM 1520 N N . SER A 1 209 ? 18.943 31.757 9.169 1.00 34.37 253 SER A N 1
ATOM 1521 C CA A SER A 1 209 ? 20.360 32.017 8.899 0.46 35.37 253 SER A CA 1
ATOM 1522 C CA B SER A 1 209 ? 20.358 31.987 8.868 0.54 35.63 253 SER A CA 1
ATOM 1523 C C . SER A 1 209 ? 21.160 30.722 8.580 1.00 35.20 253 SER A C 1
ATOM 1524 O O . SER A 1 209 ? 22.367 30.799 8.346 1.00 36.35 253 SER A O 1
ATOM 1529 N N . THR A 1 210 ? 20.504 29.553 8.549 1.00 32.78 254 THR A N 1
ATOM 1530 C CA . THR A 1 210 ? 21.229 28.308 8.260 1.00 30.83 254 THR A CA 1
ATOM 1531 C C . THR A 1 210 ? 21.788 28.347 6.817 1.00 29.90 254 THR A C 1
ATOM 1532 O O . THR A 1 210 ? 21.300 29.090 5.949 1.00 30.59 254 THR A O 1
ATOM 1536 N N . PHE A 1 211 ? 22.841 27.559 6.591 1.00 28.56 255 PHE A N 1
ATOM 1537 C CA . PHE A 1 211 ? 23.650 27.620 5.387 1.00 28.04 255 PHE A CA 1
ATOM 1538 C C . PHE A 1 211 ? 22.893 27.654 4.081 1.00 27.17 255 PHE A C 1
ATOM 1539 O O . PHE A 1 211 ? 23.137 28.552 3.253 1.00 27.64 255 PHE A O 1
ATOM 1547 N N . LEU A 1 212 ? 22.064 26.632 3.825 1.00 26.29 256 LEU A N 1
ATOM 1548 C CA . LEU A 1 212 ? 21.468 26.503 2.495 1.00 27.84 256 LEU A CA 1
ATOM 1549 C C . LEU A 1 212 ? 20.495 27.645 2.176 1.00 28.11 256 LEU A C 1
ATOM 1550 O O . LEU A 1 212 ? 20.503 28.155 1.056 1.00 27.69 256 LEU A O 1
ATOM 1555 N N . MET A 1 213 ? 19.647 28.036 3.140 1.00 28.60 257 MET A N 1
ATOM 1556 C CA . MET A 1 213 ? 18.703 29.129 2.901 1.00 30.64 257 MET A CA 1
ATOM 1557 C C . MET A 1 213 ? 19.456 30.428 2.705 1.00 31.47 257 MET A C 1
ATOM 1558 O O . MET A 1 213 ? 19.115 31.196 1.796 1.00 31.59 257 MET A O 1
ATOM 1563 N N . LYS A 1 214 ? 20.504 30.675 3.516 1.00 30.34 258 LYS A N 1
ATOM 1564 C CA . LYS A 1 214 ? 21.316 31.893 3.374 1.00 31.52 258 LYS A CA 1
ATOM 1565 C C . LYS A 1 214 ? 21.943 31.980 1.986 1.00 30.18 258 LYS A C 1
ATOM 1566 O O . LYS A 1 214 ? 21.881 33.028 1.324 1.00 30.91 258 LYS A O 1
ATOM 1572 N N . ALA A 1 215 ? 22.548 30.867 1.520 1.00 28.41 259 ALA A N 1
ATOM 1573 C CA . ALA A 1 215 ? 23.174 30.812 0.215 1.00 28.72 259 ALA A CA 1
ATOM 1574 C C . ALA A 1 215 ? 22.165 31.021 -0.931 1.00 28.59 259 ALA A C 1
ATOM 1575 O O . ALA A 1 215 ? 22.464 31.723 -1.894 1.00 29.70 259 ALA A O 1
ATOM 1577 N N . ALA A 1 216 ? 20.982 30.392 -0.816 1.00 28.11 260 ALA A N 1
ATOM 1578 C CA . ALA A 1 216 ? 19.950 30.528 -1.855 1.00 28.38 260 ALA A CA 1
ATOM 1579 C C . ALA A 1 216 ? 19.412 31.954 -1.862 1.00 29.72 260 ALA A C 1
ATOM 1580 O O . ALA A 1 216 ? 19.276 32.535 -2.948 1.00 30.79 260 ALA A O 1
ATOM 1582 N N . ALA A 1 217 ? 19.163 32.531 -0.673 1.00 30.18 261 ALA A N 1
ATOM 1583 C CA . ALA A 1 217 ? 18.671 33.920 -0.608 1.00 32.04 261 ALA A CA 1
ATOM 1584 C C . ALA A 1 217 ? 19.685 34.901 -1.221 1.00 32.99 261 ALA A C 1
ATOM 1585 O O . ALA A 1 217 ? 19.292 35.824 -1.944 1.00 33.92 261 ALA A O 1
ATOM 1587 N N . LYS A 1 218 ? 20.986 34.691 -0.983 1.00 32.75 262 LYS A N 1
ATOM 1588 C CA . LYS A 1 218 ? 22.017 35.540 -1.571 1.00 34.53 262 LYS A CA 1
ATOM 1589 C C . LYS A 1 218 ? 21.980 35.483 -3.128 1.00 34.58 262 LYS A C 1
ATOM 1590 O O . LYS A 1 218 ? 22.116 36.516 -3.801 1.00 35.62 262 LYS A O 1
ATOM 1596 N N . VAL A 1 219 ? 21.761 34.277 -3.697 1.00 33.50 263 VAL A N 1
ATOM 1597 C CA . VAL A 1 219 ? 21.646 34.074 -5.147 1.00 33.21 263 VAL A CA 1
ATOM 1598 C C . VAL A 1 219 ? 20.428 34.854 -5.665 1.00 34.14 263 VAL A C 1
ATOM 1599 O O . VAL A 1 219 ? 20.548 35.577 -6.654 1.00 35.08 263 VAL A O 1
ATOM 1603 N N . VAL A 1 220 ? 19.264 34.691 -5.028 1.00 34.05 264 VAL A N 1
ATOM 1604 C CA . VAL A 1 220 ? 18.052 35.385 -5.512 1.00 35.23 264 VAL A CA 1
ATOM 1605 C C . VAL A 1 220 ? 18.229 36.917 -5.457 1.00 36.68 264 VAL A C 1
ATOM 1606 O O . VAL A 1 220 ? 17.887 37.624 -6.415 1.00 36.74 264 VAL A O 1
ATOM 1610 N N . GLU A 1 221 ? 18.811 37.411 -4.367 1.00 37.34 265 GLU A N 1
ATOM 1611 C CA . GLU A 1 221 ? 19.059 38.858 -4.209 1.00 39.59 265 GLU A CA 1
ATOM 1612 C C . GLU A 1 221 ? 20.034 39.372 -5.261 1.00 42.07 265 GLU A C 1
ATOM 1613 O O . GLU A 1 221 ? 19.854 40.475 -5.791 1.00 42.94 265 GLU A O 1
ATOM 1616 N N . SER A 1 222 ? 21.070 38.584 -5.582 1.00 43.05 266 SER A N 1
ATOM 1617 C CA . SER A 1 222 ? 22.079 38.974 -6.573 1.00 44.68 266 SER A CA 1
ATOM 1618 C C . SER A 1 222 ? 21.478 39.177 -7.971 1.00 45.62 266 SER A C 1
ATOM 1619 O O . SER A 1 222 ? 22.007 39.951 -8.751 1.00 46.07 266 SER A O 1
ATOM 1622 N N . LYS A 1 223 ? 20.363 38.487 -8.275 1.00 45.99 267 LYS A N 1
ATOM 1623 C CA . LYS A 1 223 ? 19.698 38.599 -9.569 1.00 46.91 267 LYS A CA 1
ATOM 1624 C C . LYS A 1 223 ? 18.640 39.706 -9.624 1.00 47.45 267 LYS A C 1
ATOM 1625 O O . LYS A 1 223 ? 17.973 39.827 -10.644 1.00 47.89 267 LYS A O 1
ATOM 1629 N N . ARG A 1 224 ? 18.434 40.466 -8.541 1.00 47.95 268 ARG A N 1
ATOM 1630 C CA . ARG A 1 224 ? 17.402 41.506 -8.529 1.00 49.26 268 ARG A CA 1
ATOM 1631 C C . ARG A 1 224 ? 17.965 42.905 -8.860 1.00 49.68 268 ARG A C 1
ATOM 1632 O O . ARG A 1 224 ? 19.205 43.041 -9.002 1.00 49.69 268 ARG A O 1
#

GO terms:
  GO:0005515 protein binding (F, IPI)
  GO:0000781 chromosome, telomeric region (C, IDA)
  GO:0005730 nucleolus (C, IDA)
  GO:0008017 microtubule binding (F, IDA)
  GO:0005634 nucleus (C, IDA)
  GO:0005819 spindle (C, IDA)
  GO:0042162 telomeric repeat DNA binding (F, IDA)
  GO:0042802 identical protein binding (F, IPI)
  GO:0003691 double-stranded telomeric DNA binding (F, IDA)
  GO:0005634 nucleus (C, EXP)
  GO:0042803 protein homodimerization activity (F, IPI)
  GO:0005654 nucleoplasm (C, TAS)
  GO:0098505 G-rich strand telomeric DNA binding (F, IDA)
  GO:0003720 telomerase activity (F, IDA)
  GO:0008301 DNA binding, bending (F, IDA)
  GO:0000783 nuclear telomere cap complex (C, IDA)
  GO:0070187 shelterin complex (C, IDA)
  GO:1905839 negative regulation of telomeric D-loop disassembly (P, IDA)
  GO:0007004 telomere maintenance via telomerase (P, IDA)
  GO:0008156 negative regulation of DNA replication (P, IDA)

Organism: Homo sapiens (NCBI:txid9606)

Nearest PDB structures (foldseek):
  3bqo-assembly1_A  TM=9.864E-01  e=5.725E-25  Homo sapiens
  8w8g-assembly2_C  TM=9.852E-01  e=5.463E-25  Homo sapiens
  8w8g-assembly2_D  TM=9.818E-01  e=1.271E-23  Homo sapiens
  4m7c-assembly1_B  TM=8.753E-01  e=4.035E-08  Homo sapiens
  7c5d-assembly1_A  TM=8.316E-01  e=4.224E-07  Homo sapiens

Sequence (204 aa):
EEEDAGLVAEAEAVAAGWMLDFLCLSSLCRAFRDGRSSEDFRRTRRNSAEEAIIHGLSSLTACCQLRTIYICQFLTRIAAGKTLDAQFENDERITPLESALMIWGSIEKEHDKLHEEIQNLIKIQAIAVCMMENGNFKEAEEVFERIFGMPFKSKLLMMIISQKDTFHSFFQHFSYNHHMMEKIKSYVNYVLSSEKSSSSTFLMKAAAKVVESKR

Secondary structure (P-SEA, 3-state):
caaaaaaaaaaaaaaaaaaaaaaaaaaaaaaaacaaaaaaaaaaaaaaaaaacccccaaaaaaaaaaaaaaaaaacccccccccccccccaaaaaaaaaaaccccccaaaaaaaaaaaaaaaaaaaaacaaaaaaaaaaaccccaaaaaaaaaaaacccccaaaaaacaaaaaaaaaaaaaaaaaaaccccaaaaaaaaaaaac

Radius of gyration: 19.73 Å; Cα contacts (8 Å, |Δi|>4): 196; chains: 1; bounding box: 62×40×49 Å

Foldseek 3Di:
DVVVVVVVLVVLQVVLLLLLLVLLLQLLVCLLVVVVVSNVVSLVVNVVSVVSHDDDDLVSVLSVLSSLLSVLLSCQLVQCDADDPPRLQGSLNVSLVSLVVHPDDCDPLSVLLNVLSLLSNLLSCLLVLNLVSSVVSLVVPDDDDSSVVSVVVSVVSHSDDVVCVVSDSVVSSVSVSVVSVVSSVVSCPRDPNVVVVVVVVVVD